Protein AF-A0A1Q8CK93-F1 (afdb_monomer)

Mean predicted aligned error: 9.12 Å

Structure (mmCIF, N/CA/C/O backbone):
data_AF-A0A1Q8CK93-F1
#
_entry.id   AF-A0A1Q8CK93-F1
#
loop_
_atom_site.group_PDB
_atom_site.id
_atom_site.type_symbol
_atom_site.label_atom_id
_atom_site.label_alt_id
_atom_site.label_comp_id
_atom_site.label_asym_id
_atom_site.label_entity_id
_atom_site.label_seq_id
_atom_site.pdbx_PDB_ins_code
_atom_site.Cartn_x
_atom_site.Cartn_y
_atom_site.Cartn_z
_atom_site.occupancy
_atom_site.B_iso_or_equiv
_atom_site.auth_seq_id
_atom_site.auth_comp_id
_atom_site.auth_asym_id
_atom_site.auth_atom_id
_atom_site.pdbx_PDB_model_num
ATOM 1 N N . MET A 1 1 ? -50.625 -83.733 26.899 1.00 45.22 1 MET A N 1
ATOM 2 C CA . MET A 1 1 ? -49.290 -83.109 26.780 1.00 45.22 1 MET A CA 1
ATOM 3 C C . MET A 1 1 ? -49.434 -81.944 25.824 1.00 45.22 1 MET A C 1
ATOM 5 O O . MET A 1 1 ? -49.637 -82.173 24.642 1.00 45.22 1 MET A O 1
ATOM 9 N N . THR A 1 2 ? -49.443 -80.722 26.348 1.00 49.00 2 THR A N 1
ATOM 10 C CA . THR A 1 2 ? -49.713 -79.503 25.576 1.00 49.00 2 THR A CA 1
ATOM 11 C C . THR A 1 2 ? -48.449 -78.654 25.620 1.00 49.00 2 THR A C 1
ATOM 13 O O . THR A 1 2 ? -48.016 -78.276 26.705 1.00 49.00 2 THR A O 1
ATOM 16 N N . ALA A 1 3 ? -47.820 -78.432 24.466 1.00 44.19 3 ALA A N 1
ATOM 17 C CA . ALA A 1 3 ? -46.599 -77.644 24.341 1.00 44.19 3 ALA A CA 1
ATOM 18 C C . ALA A 1 3 ? -46.956 -76.173 24.079 1.00 44.19 3 ALA A C 1
ATOM 20 O O . ALA A 1 3 ? -47.646 -75.869 23.107 1.00 44.19 3 ALA A O 1
ATOM 21 N N . LEU A 1 4 ? -46.502 -75.273 24.955 1.00 53.00 4 LEU A N 1
ATOM 22 C CA . LEU A 1 4 ? -46.574 -73.824 24.758 1.00 53.00 4 LEU A CA 1
ATOM 23 C C . LEU A 1 4 ? -45.358 -73.367 23.939 1.00 53.00 4 LEU A C 1
ATOM 25 O O . LEU A 1 4 ? -44.219 -73.574 24.353 1.00 53.00 4 LEU A O 1
ATOM 29 N N . VAL A 1 5 ? -45.609 -72.726 22.799 1.00 59.44 5 VAL A N 1
ATOM 30 C CA . VAL A 1 5 ? -44.603 -72.016 21.997 1.00 59.44 5 VAL A CA 1
ATOM 31 C C . VAL A 1 5 ? -44.621 -70.547 22.418 1.00 59.44 5 VAL A C 1
ATOM 33 O O . VAL A 1 5 ? -45.657 -69.892 22.334 1.00 59.44 5 VAL A O 1
ATOM 36 N N . VAL A 1 6 ? -43.483 -70.034 22.888 1.00 57.53 6 VAL A N 1
ATOM 37 C CA . VAL A 1 6 ? -43.289 -68.621 23.246 1.00 57.53 6 VAL A CA 1
ATOM 38 C C . VAL A 1 6 ? -42.557 -67.930 22.093 1.00 57.53 6 VAL A C 1
ATOM 40 O O . VAL A 1 6 ? -41.394 -68.228 21.829 1.00 57.53 6 VAL A O 1
ATOM 43 N N . CYS A 1 7 ? -43.231 -67.011 21.398 1.00 50.12 7 CYS A N 1
ATOM 44 C CA . CYS A 1 7 ? -42.611 -66.103 20.432 1.00 50.12 7 CYS A CA 1
ATOM 45 C C . CYS A 1 7 ? -42.003 -64.903 21.173 1.00 50.12 7 CYS A C 1
ATOM 47 O O . CYS A 1 7 ? -42.731 -64.073 21.711 1.00 50.12 7 CYS A O 1
ATOM 49 N N . GLY A 1 8 ? -40.672 -64.804 21.191 1.00 48.88 8 GLY A N 1
ATOM 50 C CA . GLY A 1 8 ? -39.961 -63.599 21.621 1.00 48.88 8 GLY A CA 1
ATOM 51 C C . GLY A 1 8 ? -39.877 -62.591 20.475 1.00 48.88 8 GLY A C 1
ATOM 52 O O . GLY A 1 8 ? -39.317 -62.902 19.427 1.00 48.88 8 GLY A O 1
ATOM 53 N N . ALA A 1 9 ? -40.435 -61.396 20.665 1.00 53.47 9 ALA A N 1
ATOM 54 C CA . ALA A 1 9 ? -40.278 -60.273 19.747 1.00 53.47 9 ALA A CA 1
ATOM 55 C C . ALA A 1 9 ? -39.077 -59.420 20.183 1.00 53.47 9 ALA A C 1
ATOM 57 O O . ALA A 1 9 ? -39.078 -58.835 21.266 1.00 53.47 9 ALA A O 1
ATOM 58 N N . SER A 1 10 ? -38.047 -59.360 19.343 1.00 54.78 10 SER A N 1
ATOM 59 C CA . SER A 1 10 ? -36.859 -58.529 19.546 1.00 54.78 10 SER A CA 1
ATOM 60 C C . SER A 1 10 ? -37.160 -57.090 19.119 1.00 54.78 10 SER A C 1
ATOM 62 O O . SER A 1 10 ? -37.360 -56.825 17.935 1.00 54.78 10 SER A O 1
ATOM 64 N N . ALA A 1 11 ? -37.186 -56.147 20.062 1.00 52.97 11 ALA A N 1
ATOM 65 C CA . ALA A 1 11 ? -37.270 -54.720 19.758 1.00 52.97 11 ALA A CA 1
ATOM 66 C C . ALA A 1 11 ? -35.890 -54.207 19.305 1.00 52.97 11 ALA A C 1
ATOM 68 O O . ALA A 1 11 ? -34.962 -54.099 20.106 1.00 52.97 11 ALA A O 1
ATOM 69 N N . GLY A 1 12 ? -35.745 -53.918 18.011 1.00 46.59 12 GLY A N 1
ATOM 70 C CA . GLY A 1 12 ? -34.561 -53.259 17.461 1.00 46.59 12 GLY A CA 1
ATOM 71 C C . GLY A 1 12 ? -34.576 -51.767 17.786 1.00 46.59 12 GLY A C 1
ATOM 72 O O . GLY A 1 12 ? -35.452 -51.038 17.326 1.00 46.59 12 GLY A O 1
ATOM 73 N N . VAL A 1 13 ? -33.608 -51.306 18.576 1.00 60.62 13 VAL A N 1
ATOM 74 C CA . VAL A 1 13 ? -33.373 -49.880 18.830 1.00 60.62 13 VAL A CA 1
ATOM 75 C C . VAL A 1 13 ? -32.715 -49.279 17.585 1.00 60.62 13 VAL A C 1
ATOM 77 O O . VAL A 1 13 ? -31.560 -49.579 17.290 1.00 60.62 13 VAL A O 1
ATOM 80 N N . MET A 1 14 ? -33.441 -48.445 16.835 1.00 50.62 14 MET A N 1
ATOM 81 C CA . MET A 1 14 ? -32.847 -47.632 15.770 1.00 50.62 14 MET A CA 1
ATOM 82 C C . MET A 1 14 ? -32.111 -46.444 16.397 1.00 50.62 14 MET A C 1
ATOM 84 O O . MET A 1 14 ? -32.731 -45.532 16.940 1.00 50.62 14 MET A O 1
ATOM 88 N N . LEU A 1 15 ? -30.782 -46.454 16.316 1.00 49.66 15 LEU A N 1
ATOM 89 C CA . LEU A 1 15 ? -29.950 -45.294 16.620 1.00 49.66 15 LEU A CA 1
ATOM 90 C C . LEU A 1 15 ? -30.010 -44.331 15.428 1.00 49.66 15 LEU A C 1
ATOM 92 O O . LEU A 1 15 ? -29.449 -44.606 14.370 1.00 49.66 15 LEU A O 1
ATOM 96 N N . VAL A 1 16 ? -30.702 -43.203 15.592 1.00 56.16 16 VAL A N 1
ATOM 97 C CA . VAL A 1 16 ? -30.653 -42.091 14.636 1.00 56.16 16 VAL A CA 1
ATOM 98 C C . VAL A 1 16 ? -29.346 -41.341 14.880 1.00 56.16 16 VAL A C 1
ATOM 100 O O . VAL A 1 16 ? -29.207 -40.629 15.874 1.00 56.16 16 VAL A O 1
ATOM 103 N N . ALA A 1 17 ? -28.363 -41.530 14.001 1.00 56.97 17 ALA A N 1
ATOM 104 C CA . ALA A 1 17 ? -27.144 -40.732 14.010 1.00 56.97 17 ALA A CA 1
ATOM 105 C C . ALA A 1 17 ? -27.491 -39.299 13.579 1.00 56.97 17 ALA A C 1
ATOM 107 O O . ALA A 1 17 ? -27.878 -39.064 12.434 1.00 56.97 17 ALA A O 1
ATOM 108 N N . ALA A 1 18 ? -27.383 -38.344 14.503 1.00 60.59 18 ALA A N 1
ATOM 109 C CA . ALA A 1 18 ? -27.468 -36.930 14.172 1.00 60.59 18 ALA A CA 1
ATOM 110 C C . ALA A 1 18 ? -26.295 -36.570 13.249 1.00 60.59 18 ALA A C 1
ATOM 112 O O . ALA A 1 18 ? -25.135 -36.797 13.596 1.00 60.59 18 ALA A O 1
ATOM 113 N N . ALA A 1 19 ? -26.598 -36.032 12.067 1.00 58.66 19 ALA A N 1
ATOM 114 C CA . ALA A 1 19 ? -25.585 -35.480 11.182 1.00 58.66 19 ALA A CA 1
ATOM 115 C C . ALA A 1 19 ? -24.875 -34.330 11.907 1.00 58.66 19 ALA A C 1
ATOM 117 O O . ALA A 1 19 ? -25.526 -33.403 12.394 1.00 58.66 19 ALA A O 1
ATOM 118 N N . ALA A 1 20 ? -23.546 -34.405 12.002 1.00 58.25 20 ALA A N 1
ATOM 119 C CA . ALA A 1 20 ? -22.746 -33.297 12.499 1.00 58.25 20 ALA A CA 1
ATOM 120 C C . ALA A 1 20 ? -23.018 -32.060 11.622 1.00 58.25 20 ALA A C 1
ATOM 122 O O . ALA A 1 20 ? -23.089 -32.205 10.396 1.00 58.25 20 ALA A O 1
ATOM 123 N N . PRO A 1 21 ? -23.189 -30.859 12.207 1.00 52.09 21 PRO A N 1
ATOM 124 C CA . PRO A 1 21 ? -23.298 -29.650 11.409 1.00 52.09 21 PRO A CA 1
ATOM 125 C C . PRO A 1 21 ? -22.044 -29.553 10.544 1.00 52.09 21 PRO A C 1
ATOM 127 O O . PRO A 1 21 ? -20.930 -29.729 11.040 1.00 52.09 21 PRO A O 1
ATOM 130 N N . ALA A 1 22 ? -22.232 -29.318 9.245 1.00 53.31 22 ALA A N 1
ATOM 131 C CA . ALA A 1 22 ? -21.134 -28.992 8.355 1.00 53.31 22 ALA A CA 1
ATOM 132 C C . ALA A 1 22 ? -20.417 -27.783 8.962 1.00 53.31 22 ALA A C 1
ATOM 134 O O . ALA A 1 22 ? -20.990 -26.695 9.042 1.00 53.31 22 ALA A O 1
ATOM 135 N N . GLY A 1 23 ? -19.206 -28.005 9.475 1.00 40.38 23 GLY A N 1
ATOM 136 C CA . GLY A 1 23 ? -18.347 -26.938 9.954 1.00 40.38 23 GLY A CA 1
ATOM 137 C C . GLY A 1 23 ? -18.044 -26.044 8.768 1.00 40.38 23 GLY A C 1
ATOM 138 O O . GLY A 1 23 ? -17.209 -26.391 7.939 1.00 40.38 23 GLY A O 1
ATOM 139 N N . GLY A 1 24 ? -18.778 -24.938 8.645 1.00 44.28 24 GLY A N 1
ATOM 140 C CA . GLY A 1 24 ? -18.392 -23.874 7.737 1.00 44.28 24 GLY A CA 1
ATOM 141 C C . GLY A 1 24 ? -16.993 -23.437 8.137 1.00 44.28 24 GLY A C 1
ATOM 142 O O . GLY A 1 24 ? -16.751 -23.176 9.318 1.00 44.28 24 GLY A O 1
ATOM 143 N N . GLU A 1 25 ? -16.069 -23.411 7.178 1.00 52.06 25 GLU A N 1
ATOM 144 C CA . GLU A 1 25 ? -14.774 -22.780 7.399 1.00 52.06 25 GLU A CA 1
ATOM 145 C C . GLU A 1 25 ? -15.021 -21.380 7.979 1.00 52.06 25 GLU A C 1
ATOM 147 O O . GLU A 1 25 ? -15.947 -20.696 7.520 1.00 52.06 25 GLU A O 1
ATOM 152 N N . PRO A 1 26 ? -14.259 -20.951 9.003 1.00 52.69 26 PRO A N 1
ATOM 153 C CA . PRO A 1 26 ? -14.377 -19.599 9.514 1.00 52.69 26 PRO A CA 1
ATOM 154 C C . PRO A 1 26 ? -14.154 -18.652 8.339 1.00 52.69 26 PRO A C 1
ATOM 156 O O . PRO A 1 26 ? -13.046 -18.553 7.811 1.00 52.69 26 PRO A O 1
ATOM 159 N N . ARG A 1 27 ? -15.219 -17.991 7.878 1.00 56.53 27 ARG A N 1
ATOM 160 C CA . ARG A 1 27 ? -15.073 -16.940 6.880 1.00 56.53 27 ARG A CA 1
ATOM 161 C C . ARG A 1 27 ? -14.205 -15.867 7.518 1.00 56.53 27 ARG A C 1
ATOM 163 O O . ARG A 1 27 ? -14.562 -15.382 8.589 1.00 56.53 27 ARG A O 1
ATOM 170 N N . ALA A 1 28 ? -13.082 -15.532 6.881 1.00 58.62 28 ALA A N 1
ATOM 171 C CA . ALA A 1 28 ? -12.288 -14.371 7.254 1.00 58.62 28 ALA A CA 1
ATOM 172 C C . ALA A 1 28 ? -13.233 -13.176 7.447 1.00 58.62 28 ALA A C 1
ATOM 174 O O . ALA A 1 28 ? -13.960 -12.775 6.536 1.00 58.62 28 ALA A O 1
ATOM 175 N N . THR A 1 29 ? -13.270 -12.717 8.687 1.00 78.50 29 THR A N 1
ATOM 176 C CA . THR A 1 29 ? -14.212 -11.757 9.252 1.00 78.50 29 THR A CA 1
ATOM 177 C C . THR A 1 29 ? -13.966 -10.361 8.685 1.00 78.50 29 THR A C 1
ATOM 179 O O . THR A 1 29 ? -14.855 -9.751 8.085 1.00 78.50 29 THR A O 1
ATOM 182 N N . ALA A 1 30 ? -12.700 -9.952 8.743 1.00 88.38 30 ALA A N 1
ATOM 183 C CA . ALA A 1 30 ? -12.131 -8.806 8.060 1.00 88.38 30 ALA A CA 1
ATOM 184 C C . ALA A 1 30 ? -10.978 -9.253 7.152 1.00 88.38 30 ALA A C 1
ATOM 186 O O . ALA A 1 30 ? -10.207 -10.152 7.506 1.00 88.38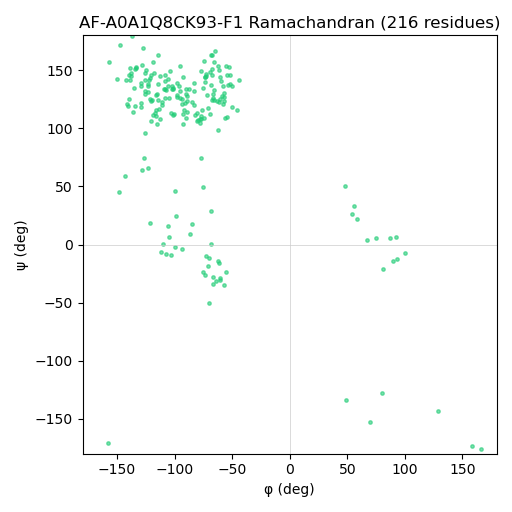 30 ALA A O 1
ATOM 187 N N . ALA A 1 31 ? -10.850 -8.621 5.986 1.00 90.50 31 ALA A N 1
ATOM 188 C CA . ALA A 1 31 ? -9.781 -8.914 5.039 1.00 90.50 31 ALA A CA 1
ATOM 189 C C . ALA A 1 31 ? -9.259 -7.648 4.358 1.00 90.50 31 ALA A C 1
ATOM 191 O O . ALA A 1 31 ? -10.030 -6.760 3.984 1.00 90.50 31 ALA A O 1
ATOM 192 N N . LEU A 1 32 ? -7.944 -7.602 4.159 1.00 93.88 32 LEU A N 1
ATOM 193 C CA . LEU A 1 32 ? -7.277 -6.593 3.347 1.00 93.88 32 LEU A CA 1
ATOM 194 C C . LEU A 1 32 ? -7.072 -7.147 1.937 1.00 93.88 32 LEU A C 1
ATOM 196 O O . LEU A 1 32 ? -6.502 -8.223 1.755 1.00 93.88 32 LEU A O 1
ATOM 200 N N . GLY A 1 33 ? -7.544 -6.397 0.951 1.00 92.62 33 GLY A N 1
ATOM 201 C CA . GLY A 1 33 ? -7.355 -6.668 -0.462 1.00 92.62 33 GLY A CA 1
ATOM 202 C C . GLY A 1 33 ? -6.283 -5.764 -1.037 1.00 92.62 33 GLY A C 1
ATOM 203 O O . GLY A 1 33 ? -6.311 -4.548 -0.839 1.00 92.62 33 GLY A O 1
ATOM 204 N N . ILE A 1 34 ? -5.380 -6.361 -1.801 1.00 94.38 34 ILE A N 1
ATOM 205 C CA . ILE A 1 34 ? -4.451 -5.657 -2.673 1.00 94.38 34 ILE A CA 1
ATOM 206 C C . ILE A 1 34 ? -4.642 -6.186 -4.086 1.00 94.38 34 ILE A C 1
ATOM 208 O O . ILE A 1 34 ? -4.722 -7.398 -4.298 1.00 94.38 34 ILE A O 1
ATOM 212 N N . ARG A 1 35 ? -4.676 -5.281 -5.056 1.00 94.81 35 ARG A N 1
ATOM 213 C CA . ARG A 1 35 ? -4.552 -5.628 -6.469 1.00 94.81 35 ARG A CA 1
ATOM 214 C C . ARG A 1 35 ? -3.424 -4.806 -7.067 1.00 94.81 35 ARG A C 1
ATOM 216 O O . ARG A 1 35 ? -3.376 -3.595 -6.865 1.00 94.81 35 ARG A O 1
ATOM 223 N N . LEU A 1 36 ? -2.514 -5.481 -7.754 1.00 95.75 36 LEU A N 1
ATOM 224 C CA . LEU A 1 36 ? -1.415 -4.865 -8.482 1.00 95.75 36 LEU A CA 1
ATOM 225 C C . LEU A 1 36 ? -1.542 -5.280 -9.943 1.00 95.75 36 LEU A C 1
ATOM 227 O O . LEU A 1 36 ? -1.624 -6.473 -10.234 1.00 95.75 36 LEU A O 1
ATOM 231 N N . VAL A 1 37 ? -1.584 -4.295 -10.832 1.00 95.44 37 VAL A N 1
ATOM 232 C CA . VAL A 1 37 ? -1.602 -4.516 -12.278 1.00 95.44 37 VAL A CA 1
ATOM 233 C C . VAL A 1 37 ? -0.282 -4.038 -12.854 1.00 95.44 37 VAL A C 1
ATOM 235 O O . VAL A 1 37 ? 0.074 -2.874 -12.684 1.00 95.44 37 VAL A O 1
ATOM 238 N N . ASP A 1 38 ? 0.406 -4.949 -13.527 1.00 93.75 38 ASP A N 1
ATOM 239 C CA . ASP A 1 38 ? 1.475 -4.647 -14.472 1.00 93.75 38 ASP A CA 1
ATOM 240 C C . ASP A 1 38 ? 0.841 -4.261 -15.814 1.00 93.75 38 ASP A C 1
ATOM 242 O O . ASP A 1 38 ? 0.268 -5.126 -16.483 1.00 93.75 38 ASP A O 1
ATOM 246 N N . GLU A 1 39 ? 0.866 -2.972 -16.169 1.00 90.69 39 GLU A N 1
ATOM 247 C CA . GLU A 1 39 ? 0.150 -2.456 -17.347 1.00 90.69 39 GLU A CA 1
ATOM 248 C C . GLU A 1 39 ? 0.627 -3.101 -18.661 1.00 90.69 39 GLU A C 1
ATOM 250 O O . GLU A 1 39 ? -0.192 -3.327 -19.551 1.00 90.69 39 GLU A O 1
ATOM 255 N N . GLU A 1 40 ? 1.903 -3.496 -18.744 1.00 88.81 40 GLU A N 1
ATOM 256 C CA . GLU A 1 40 ? 2.516 -4.095 -19.943 1.00 88.81 40 GLU A CA 1
ATOM 257 C C . GLU A 1 40 ? 2.845 -5.584 -19.786 1.00 88.81 40 GLU A C 1
ATOM 259 O O . GLU A 1 40 ? 3.356 -6.216 -20.713 1.00 88.81 40 GLU A O 1
ATOM 264 N N . VAL A 1 41 ? 2.541 -6.181 -18.627 1.00 88.12 41 VAL A N 1
ATOM 265 C CA . VAL A 1 41 ? 2.788 -7.612 -18.360 1.00 88.12 41 VAL A CA 1
ATOM 266 C C . VAL A 1 41 ? 4.274 -7.972 -18.575 1.00 88.12 41 VAL A C 1
ATOM 268 O O . VAL A 1 41 ? 4.621 -9.071 -19.016 1.00 88.12 41 VAL A O 1
ATOM 271 N N . ASN A 1 42 ? 5.175 -7.031 -18.288 1.00 86.06 42 ASN A N 1
ATOM 272 C CA . ASN A 1 42 ? 6.606 -7.120 -18.594 1.00 86.06 42 ASN A CA 1
ATOM 273 C C . ASN A 1 42 ? 7.463 -7.536 -17.377 1.00 86.06 42 ASN A C 1
ATOM 275 O O . ASN A 1 42 ? 8.678 -7.719 -17.492 1.00 86.06 42 ASN A O 1
ATOM 279 N N . GLY A 1 43 ? 6.828 -7.716 -16.217 1.00 87.12 43 GLY A N 1
ATOM 280 C CA . GLY A 1 43 ? 7.444 -8.125 -14.963 1.00 87.12 43 GLY A CA 1
ATOM 281 C C . GLY A 1 43 ? 7.888 -6.979 -14.058 1.00 87.12 43 GLY A C 1
ATOM 282 O O . GLY A 1 43 ? 8.506 -7.280 -13.040 1.00 87.12 43 GLY A O 1
ATOM 283 N N . GLN A 1 44 ? 7.580 -5.718 -14.376 1.00 88.50 44 GLN A N 1
ATOM 284 C CA . GLN A 1 44 ? 7.953 -4.570 -13.538 1.00 88.50 44 GLN A CA 1
ATOM 285 C C . GLN A 1 44 ? 7.106 -4.465 -12.260 1.00 88.50 44 GLN A C 1
ATOM 287 O O . GLN A 1 44 ? 7.564 -3.955 -11.241 1.00 88.50 44 GLN A O 1
ATOM 292 N N . CYS A 1 45 ? 5.880 -4.997 -12.281 1.00 92.62 45 CYS A N 1
ATOM 293 C CA . CYS A 1 45 ? 4.990 -5.047 -11.122 1.00 92.62 45 CYS A CA 1
ATOM 294 C C . CYS A 1 45 ? 4.691 -6.510 -10.790 1.00 92.62 45 CYS A C 1
ATOM 296 O O . CYS A 1 45 ? 4.021 -7.211 -11.551 1.00 92.62 45 CYS A O 1
ATOM 298 N N . ARG A 1 46 ? 5.189 -7.004 -9.654 1.00 93.44 46 ARG A N 1
ATOM 299 C CA . ARG A 1 46 ? 5.105 -8.432 -9.296 1.00 93.44 46 ARG A CA 1
ATOM 300 C C . ARG A 1 46 ? 4.445 -8.632 -7.944 1.00 93.44 46 ARG A C 1
ATOM 302 O O . ARG A 1 46 ? 4.569 -7.800 -7.052 1.00 93.44 46 ARG A O 1
ATOM 309 N N . VAL A 1 47 ? 3.769 -9.767 -7.772 1.00 94.06 47 VAL A N 1
ATOM 310 C CA . VAL A 1 47 ? 3.137 -10.159 -6.502 1.00 94.06 47 VAL A CA 1
ATOM 311 C C . VAL A 1 47 ? 3.630 -11.545 -6.093 1.00 94.06 47 VAL A C 1
ATOM 313 O O . VAL A 1 47 ? 3.107 -12.570 -6.538 1.00 94.06 47 VAL A O 1
ATOM 316 N N . GLY A 1 48 ? 4.646 -11.587 -5.230 1.00 90.31 48 GLY A N 1
ATOM 317 C CA . GLY A 1 48 ? 5.404 -12.801 -4.920 1.00 90.31 48 GLY A CA 1
ATOM 318 C C . GLY A 1 48 ? 5.835 -13.527 -6.199 1.00 90.31 48 GLY A C 1
ATOM 319 O O . GLY A 1 48 ? 6.261 -12.897 -7.159 1.00 90.31 48 GLY A O 1
ATOM 320 N N . ASP A 1 49 ? 5.633 -14.844 -6.235 1.00 88.81 49 ASP A N 1
ATOM 321 C CA . ASP A 1 49 ? 5.942 -15.682 -7.406 1.00 88.81 49 ASP A CA 1
ATOM 322 C C . ASP A 1 49 ? 4.818 -15.736 -8.466 1.00 88.81 49 ASP A C 1
ATOM 324 O O . ASP A 1 49 ? 4.745 -16.684 -9.249 1.00 88.81 49 ASP A O 1
ATOM 328 N N . ALA A 1 50 ? 3.863 -14.796 -8.456 1.00 90.31 50 ALA A N 1
ATOM 329 C CA . ALA A 1 50 ? 2.828 -14.751 -9.492 1.00 90.31 50 ALA A CA 1
ATOM 330 C C . ALA A 1 50 ? 3.420 -14.374 -10.860 1.00 90.31 50 ALA A C 1
ATOM 332 O O . ALA A 1 50 ? 4.398 -13.631 -10.943 1.00 90.31 50 ALA A O 1
ATOM 333 N N . ALA A 1 51 ? 2.789 -14.854 -11.934 1.00 89.69 51 ALA A N 1
ATOM 334 C CA . ALA A 1 51 ? 3.082 -14.358 -13.274 1.00 89.69 51 ALA A CA 1
ATOM 335 C C . ALA A 1 51 ? 2.753 -12.850 -13.375 1.00 89.69 51 ALA A C 1
ATOM 337 O O . ALA A 1 51 ? 1.834 -12.401 -12.680 1.00 89.69 51 ALA A O 1
ATOM 338 N N . PRO A 1 52 ? 3.460 -12.085 -14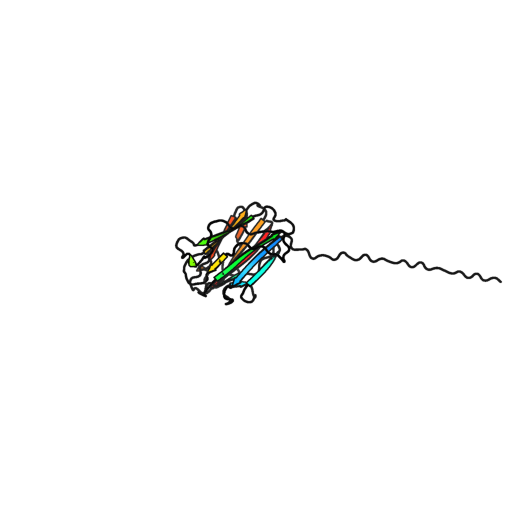.230 1.00 89.44 52 PRO A N 1
ATOM 339 C CA . PRO A 1 52 ? 3.126 -10.687 -14.498 1.00 89.44 52 PRO A CA 1
ATOM 340 C C . PRO A 1 52 ? 1.677 -10.515 -14.973 1.00 89.44 52 PRO A C 1
ATOM 342 O O . PRO A 1 52 ? 1.099 -11.429 -15.570 1.00 89.44 52 PRO A O 1
ATOM 345 N N . GLY A 1 53 ? 1.103 -9.336 -14.731 1.00 91.69 53 GLY A N 1
ATOM 346 C CA . GLY A 1 53 ? -0.250 -8.969 -15.155 1.00 91.69 53 GLY A CA 1
ATOM 347 C C . GLY A 1 53 ? -1.102 -8.425 -14.011 1.00 91.69 53 GLY A C 1
ATOM 348 O O . GLY A 1 53 ? -0.611 -7.706 -13.146 1.00 91.69 53 GLY A O 1
ATOM 349 N N . ASP A 1 54 ? -2.394 -8.757 -14.016 1.00 94.69 54 ASP A N 1
ATOM 350 C CA . ASP A 1 54 ? -3.364 -8.326 -13.005 1.00 94.69 54 ASP A CA 1
ATOM 351 C C . ASP A 1 54 ? -3.485 -9.363 -11.886 1.00 94.69 54 ASP A C 1
ATOM 353 O O . ASP A 1 54 ? -4.110 -10.417 -12.049 1.00 94.69 54 ASP A O 1
ATOM 357 N N . VAL A 1 55 ? -2.876 -9.065 -10.739 1.00 94.75 55 VAL A N 1
ATOM 358 C CA . VAL A 1 55 ? -2.874 -9.966 -9.590 1.00 94.75 55 VAL A CA 1
ATOM 359 C C . VAL A 1 55 ? -3.657 -9.350 -8.443 1.00 94.75 55 VAL A C 1
ATOM 361 O O . VAL A 1 55 ? -3.270 -8.342 -7.857 1.00 94.75 55 VAL A O 1
ATOM 364 N N . THR A 1 56 ? -4.744 -10.023 -8.076 1.00 93.19 56 THR A N 1
ATOM 365 C CA . THR A 1 56 ? -5.543 -9.721 -6.887 1.00 93.19 56 THR A CA 1
ATOM 366 C C . THR A 1 56 ? -5.204 -10.693 -5.762 1.00 93.19 56 THR A C 1
ATOM 368 O O . THR A 1 56 ? -5.148 -11.907 -5.963 1.00 93.19 56 THR A O 1
ATOM 371 N N . HIS A 1 57 ? -5.028 -10.169 -4.554 1.00 91.69 57 HIS A N 1
ATOM 372 C CA . HIS A 1 57 ? -4.778 -10.953 -3.357 1.00 91.69 57 HIS A CA 1
ATOM 373 C C . HIS A 1 57 ? -5.556 -10.389 -2.167 1.00 91.69 57 HIS A C 1
ATOM 375 O O . HIS A 1 57 ? -5.425 -9.218 -1.818 1.00 91.69 57 HIS A O 1
ATOM 381 N N . TRP A 1 58 ? -6.344 -11.252 -1.531 1.00 91.38 58 TRP A N 1
ATOM 382 C CA . TRP A 1 58 ? -7.036 -10.965 -0.281 1.00 91.38 58 TRP A CA 1
ATOM 383 C C . TRP A 1 58 ? -6.389 -11.766 0.838 1.00 91.38 58 TRP A C 1
ATOM 385 O O . TRP A 1 58 ? -6.134 -12.960 0.678 1.00 91.38 58 TRP A O 1
ATOM 395 N N . THR A 1 59 ? -6.136 -11.106 1.961 1.00 92.25 59 THR A N 1
ATOM 396 C CA . THR A 1 59 ? -5.561 -11.724 3.154 1.00 92.25 59 THR A CA 1
ATOM 397 C C . THR A 1 59 ? -6.454 -11.440 4.351 1.00 92.25 59 THR A C 1
ATOM 399 O O . THR A 1 59 ? -7.036 -10.355 4.453 1.00 92.25 59 THR A O 1
ATOM 402 N N . ALA A 1 60 ? -6.609 -12.422 5.235 1.00 92.06 60 ALA A N 1
ATOM 403 C CA . ALA A 1 60 ? -7.386 -12.233 6.451 1.00 92.06 60 ALA A CA 1
ATOM 404 C C . ALA A 1 60 ? -6.668 -11.266 7.403 1.00 92.06 60 ALA A C 1
ATOM 406 O O . ALA A 1 60 ? -5.463 -11.026 7.302 1.00 92.06 60 ALA A O 1
ATOM 407 N N . GLU A 1 61 ? -7.401 -10.730 8.372 1.00 92.56 61 GLU A N 1
ATOM 408 C CA . GLU A 1 61 ? -6.787 -10.001 9.474 1.00 92.56 61 GLU A CA 1
ATOM 409 C C . GLU A 1 61 ? -5.665 -10.821 10.153 1.00 92.56 61 GLU A C 1
ATOM 411 O O . GLU A 1 61 ? -5.732 -12.046 10.261 1.00 92.56 61 GLU A O 1
ATOM 416 N N . ASN A 1 62 ? -4.622 -10.133 10.624 1.00 94.88 62 ASN A N 1
ATOM 417 C CA . ASN A 1 62 ? -3.394 -10.677 11.208 1.00 94.88 62 ASN A CA 1
ATOM 418 C C . ASN A 1 62 ? -2.495 -11.455 10.237 1.00 94.88 62 ASN A C 1
ATOM 420 O O . ASN A 1 62 ? -1.444 -11.953 10.650 1.00 94.88 62 ASN A O 1
ATOM 424 N N . GLN A 1 63 ? -2.840 -11.509 8.952 1.00 96.44 63 GLN A N 1
ATOM 425 C CA . GLN A 1 63 ? -2.001 -12.090 7.913 1.00 96.44 63 GLN A CA 1
ATOM 426 C C . GLN A 1 63 ? -1.365 -10.994 7.057 1.00 96.44 63 GLN A C 1
ATOM 428 O O . GLN A 1 63 ? -1.963 -9.955 6.782 1.00 96.44 63 GLN A O 1
ATOM 433 N N . TRP A 1 64 ? -0.117 -11.226 6.656 1.00 97.38 64 TRP A N 1
ATOM 434 C CA . TRP A 1 64 ? 0.545 -10.370 5.682 1.00 97.38 64 TRP A CA 1
ATOM 435 C C . TRP A 1 64 ? -0.034 -10.625 4.293 1.00 97.38 64 TRP A C 1
ATOM 437 O O . TRP A 1 64 ? -0.369 -11.759 3.941 1.00 97.38 64 TRP A O 1
ATOM 447 N N . THR A 1 65 ? -0.134 -9.574 3.488 1.00 96.75 65 THR A N 1
ATOM 448 C CA . THR A 1 65 ? -0.317 -9.715 2.047 1.00 96.75 65 THR A CA 1
ATOM 449 C C . THR A 1 65 ? 0.930 -10.355 1.447 1.00 96.75 65 THR A C 1
ATOM 451 O O . THR A 1 65 ? 2.032 -10.239 1.989 1.00 96.75 65 THR A O 1
ATOM 454 N N . ARG A 1 66 ? 0.786 -10.979 0.277 1.00 96.38 66 ARG A N 1
ATOM 455 C CA . ARG A 1 66 ? 1.947 -11.278 -0.570 1.00 96.38 66 ARG A CA 1
ATOM 456 C C . ARG A 1 66 ? 2.745 -9.998 -0.835 1.00 96.38 66 ARG A C 1
ATOM 458 O O . ARG A 1 66 ? 2.163 -8.918 -0.956 1.00 96.38 66 ARG A O 1
ATOM 465 N N . THR A 1 67 ? 4.062 -10.145 -0.936 1.00 96.81 67 THR A N 1
ATOM 466 C CA . THR A 1 67 ? 4.962 -9.035 -1.243 1.00 96.81 67 THR A CA 1
ATOM 467 C C . THR A 1 67 ? 4.711 -8.531 -2.653 1.00 96.81 67 THR A C 1
ATOM 469 O O . THR A 1 67 ? 4.751 -9.304 -3.610 1.00 96.81 67 THR A O 1
ATOM 472 N N . LEU A 1 68 ? 4.460 -7.237 -2.766 1.00 96.50 68 LEU A N 1
ATOM 473 C CA . LEU A 1 68 ? 4.426 -6.505 -4.019 1.00 96.50 68 LEU A CA 1
ATOM 474 C C . LEU A 1 68 ? 5.849 -6.043 -4.313 1.00 96.50 68 LEU A C 1
ATOM 476 O O . LEU A 1 68 ? 6.495 -5.515 -3.412 1.00 96.50 68 LEU A O 1
ATOM 480 N N . ALA A 1 69 ? 6.324 -6.223 -5.536 1.00 94.94 69 ALA A N 1
ATOM 481 C CA . ALA A 1 69 ? 7.560 -5.625 -6.012 1.00 94.94 69 ALA A CA 1
ATOM 482 C C . ALA A 1 69 ? 7.226 -4.641 -7.130 1.00 94.94 69 ALA A C 1
ATOM 484 O O . ALA A 1 69 ? 6.482 -4.987 -8.050 1.00 94.94 69 ALA A O 1
ATOM 485 N N . ILE A 1 70 ? 7.753 -3.430 -7.006 1.00 92.81 70 ILE A N 1
ATOM 486 C CA . ILE A 1 70 ? 7.701 -2.383 -8.022 1.00 92.81 70 ILE A CA 1
ATOM 487 C C . ILE A 1 70 ? 9.146 -2.162 -8.444 1.00 92.81 70 ILE A C 1
ATOM 489 O O . ILE A 1 70 ? 9.932 -1.610 -7.670 1.00 92.81 70 ILE A O 1
ATOM 493 N N . ASP A 1 71 ? 9.490 -2.679 -9.616 1.00 88.50 71 ASP A N 1
ATOM 494 C CA . ASP A 1 71 ? 10.802 -2.492 -10.218 1.00 88.50 71 ASP A CA 1
ATOM 495 C C . ASP A 1 71 ? 10.953 -1.028 -10.651 1.00 88.50 71 ASP A C 1
ATOM 497 O O . ASP A 1 71 ? 9.985 -0.339 -10.984 1.00 88.50 71 ASP A O 1
ATOM 501 N N . THR A 1 72 ? 12.183 -0.542 -10.597 1.00 79.81 72 THR A N 1
ATOM 502 C CA . THR A 1 72 ? 12.519 0.879 -10.751 1.00 79.81 72 THR A CA 1
ATOM 503 C C . THR A 1 72 ? 13.491 1.131 -11.914 1.00 79.81 72 THR A C 1
ATOM 505 O O . THR A 1 72 ? 14.128 2.184 -11.979 1.00 79.81 72 THR A O 1
ATOM 508 N N . ASP A 1 73 ? 13.590 0.167 -12.838 1.00 72.00 73 ASP A N 1
ATOM 509 C CA . ASP A 1 73 ? 14.622 0.034 -13.875 1.00 72.00 73 ASP A CA 1
ATOM 510 C C . ASP A 1 73 ? 14.198 0.522 -15.285 1.00 72.00 73 ASP A C 1
ATOM 512 O O . ASP A 1 73 ? 14.431 -0.170 -16.275 1.00 72.00 73 ASP A O 1
ATOM 516 N N . ASP A 1 74 ? 13.574 1.708 -15.358 1.00 73.44 74 ASP A N 1
ATOM 517 C CA . ASP A 1 74 ? 13.205 2.458 -16.586 1.00 73.44 74 ASP A CA 1
ATOM 518 C C . ASP A 1 74 ? 12.488 1.645 -17.672 1.00 73.44 74 ASP A C 1
ATOM 520 O O . ASP A 1 74 ? 12.828 1.641 -18.861 1.00 73.44 74 ASP A O 1
ATOM 524 N N . ARG A 1 75 ? 11.441 0.933 -17.265 1.00 76.50 75 ARG A N 1
ATOM 525 C CA . ARG A 1 75 ? 10.559 0.253 -18.214 1.00 76.50 75 ARG A CA 1
ATOM 526 C C . ARG A 1 75 ? 9.312 1.093 -18.475 1.00 76.50 75 ARG A C 1
ATOM 528 O O . ARG A 1 75 ? 8.776 1.686 -17.533 1.00 76.50 75 ARG A O 1
ATOM 535 N N . PRO A 1 76 ? 8.861 1.165 -19.744 1.00 71.50 76 PRO A N 1
ATOM 536 C CA . PRO A 1 76 ? 7.703 1.964 -20.113 1.00 71.50 76 PRO A CA 1
ATOM 537 C C . PRO A 1 76 ? 6.430 1.480 -19.409 1.00 71.50 76 PRO A C 1
ATOM 539 O O . PRO A 1 76 ? 6.284 0.302 -19.088 1.00 71.50 76 PRO A O 1
ATOM 542 N N . GLU A 1 77 ? 5.500 2.421 -19.237 1.00 80.50 77 GLU A N 1
ATOM 543 C CA . GLU A 1 77 ? 4.261 2.303 -18.458 1.00 80.50 77 GLU A CA 1
ATOM 544 C C . GLU A 1 77 ? 4.487 2.221 -16.942 1.00 80.50 77 GLU A C 1
ATOM 546 O O . GLU A 1 77 ? 5.407 2.849 -16.414 1.00 80.50 77 GLU A O 1
ATOM 551 N N . GLY A 1 78 ? 3.573 1.586 -16.210 1.00 87.12 78 GLY A N 1
ATOM 552 C CA . GLY A 1 78 ? 3.589 1.638 -14.762 1.00 87.12 78 GLY A CA 1
ATOM 553 C C . GLY A 1 78 ? 2.864 0.499 -14.067 1.00 87.12 78 GLY A C 1
ATOM 554 O O . GLY A 1 78 ? 2.456 -0.504 -14.659 1.00 87.12 78 GLY A O 1
ATOM 555 N N . CYS A 1 79 ? 2.728 0.680 -12.761 1.00 91.56 79 CYS A N 1
ATOM 556 C CA . CYS A 1 79 ? 1.955 -0.177 -11.886 1.00 91.56 79 CYS A CA 1
ATOM 557 C C . CYS A 1 79 ? 0.657 0.520 -11.498 1.00 91.56 79 CYS A C 1
ATOM 559 O O . CYS A 1 79 ? 0.671 1.684 -11.089 1.00 91.56 79 CYS A O 1
ATOM 561 N N . LEU A 1 80 ? -0.457 -0.212 -11.529 1.00 94.75 80 LEU A N 1
ATOM 562 C CA . LEU A 1 80 ? -1.695 0.221 -10.880 1.00 94.75 80 LEU A CA 1
ATOM 563 C C . LEU A 1 80 ? -1.854 -0.524 -9.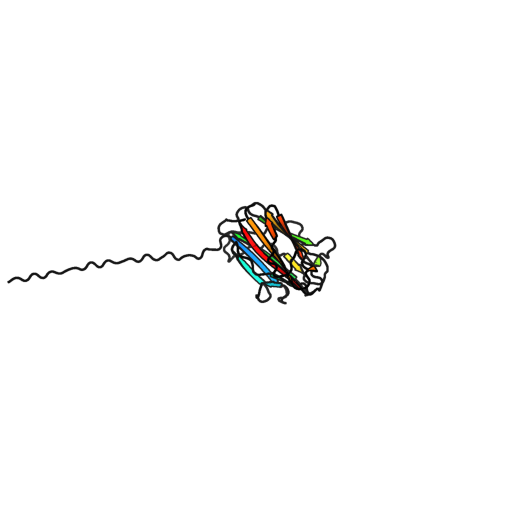558 1.00 94.75 80 LEU A C 1
ATOM 565 O O . LEU A 1 80 ? -2.099 -1.732 -9.542 1.00 94.75 80 LEU A O 1
ATOM 569 N N . LEU A 1 81 ? -1.740 0.205 -8.452 1.00 95.44 81 LEU A N 1
ATOM 570 C CA . LEU A 1 81 ? -1.967 -0.303 -7.104 1.00 95.44 81 LEU A CA 1
ATOM 571 C C . LEU A 1 81 ? -3.380 0.051 -6.635 1.00 95.44 81 LEU A C 1
ATOM 573 O O . LEU A 1 81 ? -3.789 1.212 -6.650 1.00 95.44 81 LEU A O 1
ATOM 577 N N . TYR A 1 82 ? -4.104 -0.953 -6.156 1.00 95.56 82 TYR A N 1
ATOM 578 C CA . TYR A 1 82 ? -5.430 -0.808 -5.575 1.00 95.56 82 TYR A CA 1
ATOM 579 C C . TYR A 1 82 ? -5.446 -1.350 -4.150 1.00 95.56 82 TYR A C 1
ATOM 581 O O . TYR A 1 82 ? -4.904 -2.421 -3.866 1.00 95.56 82 TYR A O 1
ATOM 589 N N . PHE A 1 83 ? -6.173 -0.646 -3.286 1.00 95.31 83 PHE A N 1
ATOM 590 C CA . PHE A 1 83 ? -6.526 -1.105 -1.948 1.00 95.31 83 PHE A CA 1
ATOM 591 C C . PHE A 1 83 ? -8.013 -1.442 -1.887 1.00 95.31 83 PHE A C 1
ATOM 593 O O . PHE A 1 83 ? -8.852 -0.728 -2.446 1.00 95.31 83 PHE A O 1
ATOM 600 N N . GLY A 1 84 ? -8.336 -2.515 -1.178 1.00 93.25 84 GLY A N 1
ATOM 601 C CA . GLY A 1 84 ? -9.699 -2.916 -0.867 1.00 93.25 84 GLY A CA 1
ATOM 602 C C . GLY A 1 84 ? -9.789 -3.403 0.572 1.00 93.25 84 GLY A C 1
ATOM 603 O O . GLY A 1 84 ? -8.819 -3.905 1.137 1.00 93.25 84 GLY A O 1
ATOM 604 N N . LEU A 1 85 ? -10.960 -3.258 1.177 1.00 92.00 85 LEU A N 1
ATOM 605 C CA . LEU A 1 85 ? -11.247 -3.802 2.498 1.00 92.00 85 LEU A CA 1
ATOM 606 C C . LEU A 1 85 ? -12.546 -4.594 2.440 1.00 92.00 85 LEU A C 1
ATOM 608 O O . LEU A 1 85 ? -13.538 -4.145 1.866 1.00 92.00 85 LEU A O 1
ATOM 612 N N . ASN A 1 86 ? -12.547 -5.766 3.063 1.00 88.88 86 ASN A N 1
ATOM 613 C CA . ASN A 1 86 ? -13.758 -6.526 3.306 1.00 88.88 86 ASN A CA 1
ATOM 614 C C . ASN A 1 86 ? -14.013 -6.611 4.810 1.00 88.88 86 ASN A C 1
ATOM 616 O O . ASN A 1 86 ? -13.084 -6.782 5.597 1.00 88.88 86 ASN A O 1
ATOM 620 N N . ASN A 1 87 ? -15.274 -6.454 5.195 1.00 88.12 87 ASN A N 1
ATOM 621 C CA . ASN A 1 87 ? -15.725 -6.358 6.576 1.00 88.12 87 ASN A CA 1
ATOM 622 C C . ASN A 1 87 ? -17.076 -7.071 6.724 1.00 88.12 87 ASN A C 1
ATOM 624 O O . ASN A 1 87 ? -18.092 -6.451 7.045 1.00 88.12 87 ASN A O 1
ATOM 628 N N . LEU A 1 88 ? -17.106 -8.366 6.398 1.00 83.75 88 LEU A N 1
ATOM 629 C CA . LEU A 1 88 ? -18.338 -9.161 6.389 1.00 83.75 88 LEU A CA 1
ATOM 630 C C . LEU A 1 88 ? -18.962 -9.292 7.779 1.00 83.75 88 LEU A C 1
ATOM 632 O O . LEU A 1 88 ? -20.181 -9.407 7.893 1.00 83.75 88 LEU A O 1
ATOM 636 N N . ASP A 1 89 ? -18.140 -9.291 8.824 1.00 85.88 89 ASP A N 1
ATOM 637 C CA . ASP A 1 89 ? -18.589 -9.453 10.207 1.00 85.88 89 ASP A CA 1
ATOM 638 C C . ASP A 1 89 ? -18.838 -8.123 10.931 1.00 85.88 89 ASP A C 1
ATOM 640 O O . ASP A 1 89 ? -19.286 -8.109 12.077 1.00 85.88 89 ASP A O 1
ATOM 644 N N . GLY A 1 90 ? -18.552 -7.001 10.268 1.00 87.94 90 GLY A N 1
ATOM 645 C CA . GLY A 1 90 ? -18.685 -5.673 10.844 1.00 87.94 90 GLY A CA 1
ATOM 646 C C . GLY A 1 90 ? -17.592 -5.308 11.851 1.00 87.94 90 GLY A C 1
ATOM 647 O O . GLY A 1 90 ? -17.677 -4.216 12.417 1.00 87.94 90 GLY A O 1
ATOM 648 N N . SER A 1 91 ? -16.564 -6.136 12.061 1.00 90.12 91 SER A N 1
ATOM 649 C CA . SER A 1 91 ? -15.487 -5.860 13.020 1.00 90.12 91 SER A CA 1
ATOM 650 C C . SER A 1 91 ? -14.783 -4.534 12.746 1.00 90.12 91 SER A C 1
ATOM 652 O O . SER A 1 91 ? -14.485 -3.824 13.694 1.00 90.12 91 SER A O 1
ATOM 654 N N . LEU A 1 92 ? -14.614 -4.113 11.488 1.00 91.25 92 LEU A N 1
ATOM 655 C CA . LEU A 1 92 ? -14.000 -2.828 11.105 1.00 91.25 92 LEU A CA 1
ATOM 656 C C . LEU A 1 92 ? -14.984 -1.643 11.054 1.00 91.25 92 LEU A C 1
ATOM 658 O O . LEU A 1 92 ? -14.630 -0.565 10.573 1.00 91.25 92 LEU A O 1
ATOM 662 N N . THR A 1 93 ? -16.229 -1.808 11.513 1.00 91.31 93 THR A N 1
ATOM 663 C CA . THR A 1 93 ? -17.251 -0.749 11.429 1.00 91.31 93 THR A CA 1
ATOM 664 C C . THR A 1 93 ? -16.795 0.514 12.153 1.00 91.31 93 THR A C 1
ATOM 666 O O . THR A 1 93 ? -16.407 0.468 13.316 1.00 91.31 93 THR A O 1
ATOM 669 N N . GLY A 1 94 ? -16.858 1.656 11.465 1.00 92.31 94 GLY A N 1
ATOM 670 C CA . GLY A 1 94 ? -16.414 2.947 11.997 1.00 92.31 94 GLY A CA 1
ATOM 671 C C . GLY A 1 94 ? -14.941 3.269 11.729 1.00 92.31 94 GLY A C 1
ATOM 672 O O . GLY A 1 94 ? -14.563 4.435 11.830 1.00 92.31 94 GLY A O 1
ATOM 673 N N . MET A 1 95 ? -14.130 2.291 11.312 1.00 94.88 95 MET A N 1
ATOM 674 C CA . MET A 1 95 ? -12.776 2.540 10.815 1.00 94.88 95 MET A CA 1
ATOM 675 C C . MET A 1 95 ? -12.833 3.192 9.425 1.00 94.88 95 MET A C 1
ATOM 677 O O . MET A 1 95 ? -13.685 2.858 8.598 1.00 94.88 95 MET A O 1
ATOM 681 N N . LYS A 1 96 ? -11.893 4.094 9.136 1.00 95.94 96 LYS A N 1
ATOM 682 C CA . LYS A 1 96 ? -11.620 4.607 7.788 1.00 95.94 96 LYS A CA 1
ATOM 683 C C . LYS A 1 96 ? -10.134 4.488 7.490 1.00 95.94 96 LYS A C 1
ATOM 685 O O . LYS A 1 96 ? -9.334 5.074 8.211 1.00 95.94 96 LYS A O 1
ATOM 690 N N . LEU A 1 97 ? -9.792 3.768 6.426 1.00 96.62 97 LEU A N 1
ATOM 691 C CA . LEU A 1 97 ? -8.455 3.761 5.844 1.00 96.62 97 LEU A CA 1
ATOM 692 C C . LEU A 1 97 ? -8.471 4.723 4.661 1.00 96.62 97 LEU A C 1
ATOM 694 O O . LEU A 1 97 ? -9.335 4.626 3.787 1.00 96.62 97 LEU A O 1
ATOM 698 N N . THR A 1 98 ? -7.535 5.656 4.648 1.00 97.25 98 THR A N 1
ATOM 699 C CA . THR A 1 98 ? -7.392 6.648 3.587 1.00 97.25 98 THR A CA 1
ATOM 700 C C . THR A 1 98 ? -5.970 6.672 3.066 1.00 97.25 98 THR A C 1
ATOM 702 O O . THR A 1 98 ? -5.035 6.366 3.810 1.00 97.25 98 THR A O 1
ATOM 705 N N . TYR A 1 99 ? -5.810 7.104 1.822 1.00 96.75 99 TYR A N 1
ATOM 706 C CA . TYR A 1 99 ? -4.508 7.410 1.256 1.00 96.75 99 TYR A CA 1
ATOM 707 C C . TYR A 1 99 ? -4.513 8.748 0.522 1.00 96.75 99 TYR A C 1
ATOM 709 O O . TYR A 1 99 ? -5.532 9.167 -0.020 1.00 96.75 99 TYR A O 1
ATOM 717 N N . THR A 1 100 ? -3.358 9.399 0.473 1.00 95.94 100 THR A N 1
ATOM 718 C CA . THR A 1 100 ? -3.059 10.450 -0.508 1.00 95.94 100 THR A CA 1
ATOM 719 C C . THR A 1 100 ? -1.886 9.996 -1.355 1.00 95.94 100 THR A C 1
ATOM 721 O O . THR A 1 100 ? -0.995 9.311 -0.848 1.00 95.94 100 THR A O 1
ATOM 724 N N . PHE A 1 101 ? -1.863 10.402 -2.619 1.00 93.69 101 PHE A N 1
ATOM 725 C CA . PHE A 1 101 ? -0.754 10.113 -3.518 1.00 93.69 101 PHE A CA 1
ATOM 726 C C . PHE A 1 101 ? -0.306 11.408 -4.173 1.00 93.69 101 PHE A C 1
ATOM 728 O O . PHE A 1 101 ? -1.113 12.067 -4.816 1.00 93.69 101 PHE A O 1
ATOM 735 N N . GLN A 1 102 ? 0.933 11.831 -3.967 1.00 91.12 102 GLN A N 1
ATOM 736 C CA . GLN A 1 102 ? 1.385 13.157 -4.392 1.00 91.12 102 GLN A CA 1
ATOM 737 C C . GLN A 1 102 ? 2.777 13.078 -4.999 1.00 91.12 102 GLN A C 1
ATOM 739 O O . GLN A 1 102 ? 3.605 12.290 -4.552 1.00 91.12 102 GLN A O 1
ATOM 744 N N . TYR A 1 103 ? 3.055 13.935 -5.975 1.00 87.31 103 TYR A N 1
ATOM 745 C CA . TYR A 1 103 ? 4.428 14.194 -6.385 1.00 87.31 103 TYR A CA 1
ATOM 746 C C . TYR A 1 103 ? 5.121 15.052 -5.315 1.00 87.31 103 TYR A C 1
ATOM 748 O O . TYR A 1 103 ? 4.521 15.981 -4.764 1.00 87.31 103 TYR A O 1
ATOM 756 N N . THR A 1 104 ? 6.384 14.770 -5.015 1.00 77.88 104 THR A N 1
ATOM 757 C CA . THR A 1 104 ? 7.194 15.647 -4.163 1.00 77.88 104 THR A CA 1
ATOM 758 C C . THR A 1 104 ? 7.459 16.958 -4.897 1.00 77.88 104 THR A C 1
ATOM 760 O O . THR A 1 104 ? 7.601 16.995 -6.120 1.00 77.88 104 THR A O 1
ATOM 763 N N . THR A 1 105 ? 7.528 18.066 -4.162 1.00 68.75 105 THR A N 1
ATOM 764 C CA . THR A 1 105 ? 7.827 19.388 -4.726 1.00 68.75 105 THR A CA 1
ATOM 765 C C . THR A 1 105 ? 9.075 19.341 -5.616 1.00 68.75 105 THR A C 1
ATOM 767 O O . THR A 1 105 ? 10.167 19.056 -5.133 1.00 68.75 105 THR A O 1
ATOM 770 N N . GLY A 1 106 ? 8.913 19.655 -6.907 1.00 62.09 106 GLY A N 1
ATOM 771 C CA . GLY A 1 106 ? 9.994 19.649 -7.902 1.00 62.09 106 GLY A CA 1
ATOM 772 C C . GLY A 1 106 ? 10.058 18.406 -8.798 1.00 62.09 106 GLY A C 1
ATOM 773 O O . GLY A 1 106 ? 10.825 18.420 -9.755 1.00 62.09 106 GLY A O 1
ATOM 774 N N . ALA A 1 107 ? 9.249 17.376 -8.535 1.00 67.62 107 ALA A N 1
ATOM 775 C CA . ALA A 1 107 ? 9.112 16.207 -9.402 1.00 67.62 107 ALA A CA 1
ATOM 776 C C . ALA A 1 107 ? 8.248 16.502 -10.643 1.00 67.62 107 ALA A C 1
ATOM 778 O O . ALA A 1 107 ? 7.318 17.317 -10.596 1.00 67.62 107 ALA A O 1
ATOM 779 N N . GLY A 1 108 ? 8.540 15.821 -11.755 1.00 65.00 108 GLY A N 1
ATOM 780 C CA . GLY A 1 108 ? 7.685 15.844 -12.937 1.00 65.00 108 GLY A CA 1
ATOM 781 C C . GLY A 1 108 ? 6.347 15.158 -12.652 1.00 65.00 108 GLY A C 1
ATOM 782 O O . GLY A 1 108 ? 6.308 14.032 -12.169 1.00 65.00 108 GLY A O 1
ATOM 783 N N . GLY A 1 109 ? 5.226 15.812 -12.977 1.00 66.88 109 GLY A N 1
ATOM 784 C CA . GLY A 1 109 ? 3.886 15.254 -12.731 1.00 66.88 109 GLY A CA 1
ATOM 785 C C . GLY A 1 109 ? 3.585 13.950 -13.487 1.00 66.88 109 GLY A C 1
ATOM 786 O O . GLY A 1 109 ? 2.625 13.263 -13.149 1.00 66.88 109 GLY A O 1
ATOM 787 N N . TYR A 1 110 ? 4.402 13.595 -14.484 1.00 77.56 110 TYR A N 1
ATOM 788 C CA . TYR A 1 110 ? 4.259 12.362 -15.255 1.00 77.56 110 TYR A CA 1
ATOM 789 C C . TYR A 1 110 ? 4.523 11.110 -14.425 1.00 77.56 110 TYR A C 1
ATOM 791 O O . TYR A 1 110 ? 3.830 10.125 -14.631 1.00 77.56 110 TYR A O 1
ATOM 799 N N . GLN A 1 111 ? 5.431 11.145 -13.448 1.00 77.19 111 GLN A N 1
ATOM 800 C CA . GLN A 1 111 ? 5.770 9.958 -12.659 1.00 77.19 111 GLN A CA 1
ATOM 801 C C . GLN A 1 111 ? 4.604 9.472 -11.778 1.00 77.19 111 GLN A C 1
ATOM 803 O O . GLN A 1 111 ? 4.453 8.277 -11.515 1.00 77.19 111 GLN A O 1
ATOM 808 N N . CYS A 1 112 ? 3.730 10.403 -11.377 1.00 85.38 112 CYS A N 1
ATOM 809 C CA . CYS A 1 112 ? 2.593 10.164 -10.490 1.00 85.38 112 CYS A CA 1
ATOM 810 C C . CYS A 1 112 ? 1.264 10.585 -11.164 1.00 85.38 112 CYS A C 1
ATOM 812 O O . CYS A 1 112 ? 0.620 11.530 -10.698 1.00 85.38 112 CYS A O 1
ATOM 814 N N . PRO A 1 113 ? 0.804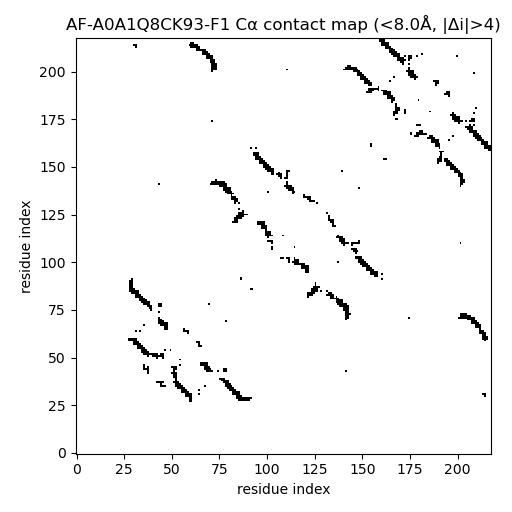 9.928 -12.251 1.00 84.69 113 PRO A N 1
ATOM 815 C CA . PRO A 1 113 ? -0.317 10.424 -13.065 1.00 84.69 113 PRO A CA 1
ATOM 816 C C . PRO A 1 113 ? -1.638 10.563 -12.310 1.00 84.69 113 PRO A C 1
ATOM 818 O O . PRO A 1 113 ? -2.479 11.388 -12.658 1.00 84.69 113 PRO A O 1
ATOM 821 N N . THR A 1 114 ? -1.836 9.745 -11.277 1.00 87.50 114 THR A N 1
ATOM 822 C CA . THR A 1 114 ? -3.029 9.777 -10.422 1.00 87.50 114 THR A CA 1
ATOM 823 C C . THR A 1 114 ? -2.776 10.543 -9.126 1.00 87.50 114 THR A C 1
ATOM 825 O O . THR A 1 114 ? -3.412 10.253 -8.110 1.00 87.50 114 THR A O 1
ATOM 828 N N . ALA A 1 115 ? -1.812 11.470 -9.113 1.00 86.44 115 ALA A N 1
ATOM 829 C CA . ALA A 1 115 ? -1.550 12.292 -7.945 1.00 86.44 115 ALA A CA 1
ATOM 830 C C . ALA A 1 115 ? -2.819 13.058 -7.546 1.00 86.44 115 ALA A C 1
ATOM 832 O O . ALA A 1 115 ? -3.409 13.803 -8.328 1.00 86.44 115 ALA A O 1
ATOM 833 N N . SER A 1 116 ? -3.233 12.865 -6.301 1.00 86.56 116 SER A N 1
ATOM 834 C CA . SER A 1 116 ? -4.331 13.563 -5.665 1.00 86.56 116 SER A CA 1
ATOM 835 C C . SER A 1 116 ? -3.890 14.001 -4.270 1.00 86.56 116 SER A C 1
ATOM 837 O O . SER A 1 116 ? -3.558 13.152 -3.429 1.00 86.56 116 SER A O 1
ATOM 839 N N . PRO A 1 117 ? -3.884 15.319 -3.995 1.00 83.81 117 PRO A N 1
ATOM 840 C CA . PRO A 1 117 ? -3.591 15.804 -2.660 1.00 83.81 117 PRO A CA 1
ATOM 841 C C . PRO A 1 117 ? -4.723 15.510 -1.669 1.00 83.81 117 PRO A C 1
ATOM 843 O O . PRO A 1 117 ? -4.484 15.503 -0.462 1.00 83.81 117 PRO A O 1
ATOM 846 N N . ASP A 1 118 ? -5.927 15.233 -2.175 1.00 92.19 118 ASP A N 1
ATOM 847 C CA . ASP A 1 118 ? -7.107 14.967 -1.367 1.00 92.19 118 ASP A CA 1
ATOM 848 C C . ASP A 1 118 ? -7.152 13.497 -0.918 1.00 92.19 118 ASP A C 1
ATOM 850 O O . ASP A 1 118 ? -7.006 12.593 -1.751 1.00 92.19 118 ASP A O 1
ATOM 854 N N . PRO A 1 119 ? -7.403 13.226 0.378 1.00 93.81 119 PRO A N 1
ATOM 855 C CA . PRO A 1 119 ? -7.509 11.864 0.884 1.00 93.81 119 PRO A CA 1
ATOM 856 C C . PRO A 1 119 ? -8.591 11.052 0.170 1.00 93.81 119 PRO A C 1
ATOM 858 O O . PRO A 1 119 ? -9.780 11.371 0.218 1.00 93.81 119 PRO A O 1
ATOM 861 N N . GLN A 1 120 ? -8.176 9.946 -0.433 1.00 95.25 120 GLN A N 1
A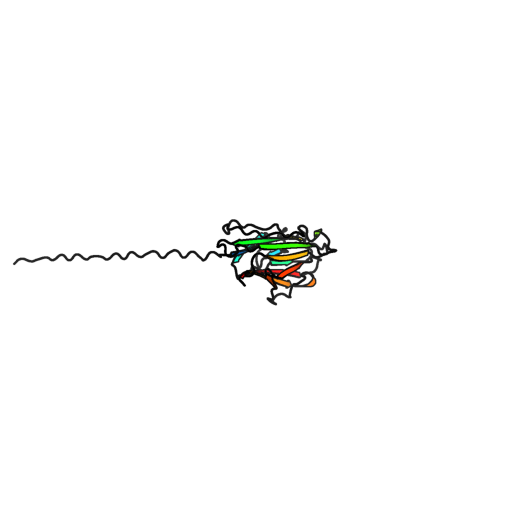TOM 862 C CA . GLN A 1 120 ? -9.047 8.936 -1.013 1.00 95.25 120 GLN A CA 1
ATOM 863 C C . GLN A 1 120 ? -9.378 7.891 0.049 1.00 95.25 120 GLN A C 1
ATOM 865 O O . GLN A 1 120 ? -8.501 7.422 0.773 1.00 95.25 120 GLN A O 1
ATOM 870 N N . THR A 1 121 ? -10.651 7.519 0.166 1.00 94.75 121 THR A N 1
ATOM 871 C CA . THR A 1 121 ? -11.084 6.499 1.132 1.00 94.75 121 THR A CA 1
ATOM 872 C C . THR A 1 121 ? -11.029 5.119 0.496 1.00 94.75 121 THR A C 1
ATOM 874 O O . THR A 1 121 ? -11.601 4.908 -0.572 1.00 94.75 121 THR A O 1
ATOM 877 N N . VAL A 1 122 ? -10.389 4.167 1.175 1.00 93.31 122 VAL A N 1
ATOM 878 C CA . VAL A 1 122 ? -10.448 2.757 0.790 1.00 93.31 122 VAL A CA 1
ATOM 879 C C . VAL A 1 122 ? -11.849 2.238 1.107 1.00 93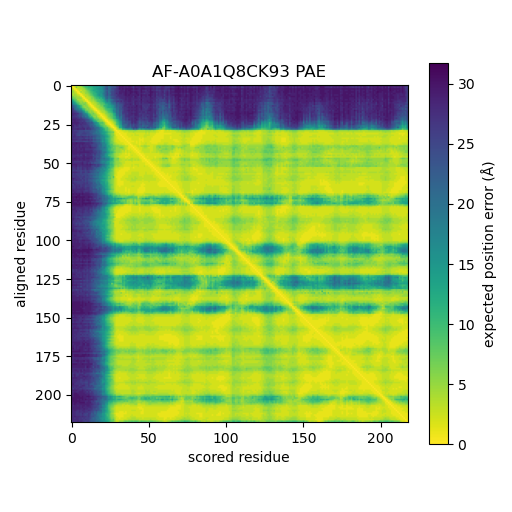.31 122 VAL A C 1
ATOM 881 O O . VAL A 1 122 ? -12.255 2.266 2.275 1.00 93.31 122 VAL A O 1
ATOM 884 N N . PRO A 1 123 ? -12.620 1.798 0.099 1.00 86.06 123 PRO A N 1
ATOM 885 C CA . PRO A 1 123 ? -13.967 1.329 0.340 1.00 86.06 123 PRO A CA 1
ATOM 886 C C . PRO A 1 123 ? -13.918 0.027 1.133 1.00 86.06 123 PRO A C 1
ATOM 888 O O . PRO A 1 123 ? -13.138 -0.878 0.832 1.00 86.06 123 PRO A O 1
ATOM 891 N N . TYR A 1 124 ? -14.804 -0.075 2.117 1.00 81.56 124 TYR A N 1
ATOM 892 C CA . TYR A 1 124 ? -15.227 -1.353 2.660 1.00 81.56 124 TYR A CA 1
ATOM 893 C C . TYR A 1 124 ? -16.730 -1.463 2.451 1.00 81.56 124 TYR A C 1
ATOM 895 O O . TYR A 1 124 ? -17.497 -0.585 2.846 1.00 81.56 124 TYR A O 1
ATOM 903 N N . LEU A 1 125 ? -17.152 -2.530 1.786 1.00 65.38 125 LEU A N 1
ATOM 904 C CA . LEU A 1 125 ? -18.557 -2.891 1.675 1.00 65.38 125 LEU A CA 1
ATOM 905 C C . LEU A 1 125 ? -18.714 -4.287 2.283 1.00 65.38 125 LEU A C 1
ATOM 907 O O . LEU A 1 125 ? -17.805 -5.105 2.132 1.00 65.38 125 LEU A O 1
ATOM 911 N N . PRO A 1 126 ? -19.845 -4.598 2.939 1.00 65.75 126 PRO A N 1
ATOM 912 C CA . PRO A 1 126 ? -20.149 -5.950 3.403 1.00 65.75 126 PRO A CA 1
ATOM 913 C C . PRO A 1 126 ? -20.564 -6.833 2.211 1.00 65.75 126 PRO A C 1
ATOM 915 O O . PRO A 1 126 ? -21.621 -7.461 2.212 1.00 65.75 126 PRO A O 1
ATOM 918 N N . LEU A 1 127 ? -19.772 -6.811 1.140 1.00 64.19 127 LEU A N 1
ATOM 919 C CA . LEU A 1 127 ? -19.972 -7.625 -0.046 1.00 64.19 127 LEU A CA 1
ATOM 920 C C . LEU A 1 127 ? -19.176 -8.916 0.106 1.00 64.19 127 LEU A C 1
ATOM 922 O O . LEU A 1 127 ? -18.075 -8.920 0.656 1.00 64.19 127 LEU A O 1
ATOM 926 N N . ALA A 1 128 ? -19.735 -10.018 -0.393 1.00 62.03 128 ALA A N 1
ATOM 927 C CA . ALA A 1 128 ? -19.014 -11.282 -0.490 1.00 62.03 128 ALA A CA 1
ATOM 928 C C . ALA A 1 128 ? -17.670 -11.085 -1.219 1.00 62.03 128 ALA A C 1
ATOM 930 O O . ALA A 1 128 ? -17.534 -10.173 -2.036 1.00 62.03 128 ALA A O 1
ATOM 931 N N . TRP A 1 129 ? -16.674 -11.926 -0.923 1.00 62.62 129 TRP A N 1
ATOM 932 C CA . TRP A 1 129 ? -15.315 -11.819 -1.483 1.00 62.62 129 TRP A CA 1
ATOM 933 C C . TRP A 1 129 ? -15.285 -11.807 -3.021 1.00 62.62 129 TRP A C 1
ATOM 935 O O . TRP A 1 129 ? -14.363 -11.272 -3.626 1.00 62.62 129 TRP A O 1
ATOM 945 N N . ASP A 1 130 ? -16.325 -12.360 -3.631 1.00 65.31 130 ASP A N 1
ATOM 946 C CA . ASP A 1 130 ? -16.604 -12.453 -5.059 1.00 65.31 130 ASP A CA 1
ATOM 947 C C . ASP A 1 130 ? -17.030 -11.110 -5.701 1.00 65.31 130 ASP A C 1
ATOM 949 O O . ASP A 1 130 ? -17.039 -10.996 -6.926 1.00 65.31 130 ASP A O 1
ATOM 953 N N . TYR A 1 131 ? -17.301 -10.069 -4.900 1.00 68.62 131 TYR A N 1
ATOM 954 C CA . TYR A 1 131 ? -17.606 -8.703 -5.353 1.00 68.62 131 TYR A CA 1
ATOM 955 C C . TYR A 1 131 ? -16.719 -7.659 -4.652 1.00 68.62 131 TYR A C 1
ATOM 957 O O . TYR A 1 131 ? -17.217 -6.816 -3.896 1.00 68.62 131 TYR A O 1
ATOM 965 N N . PRO A 1 132 ? -15.394 -7.701 -4.872 1.00 71.25 132 PRO A N 1
ATOM 966 C CA . PRO A 1 132 ? -14.479 -6.777 -4.225 1.00 71.25 132 PRO A CA 1
ATOM 967 C C . PRO A 1 132 ? -14.721 -5.336 -4.688 1.00 71.25 132 PRO A C 1
ATOM 969 O O . PRO A 1 132 ? -14.805 -5.059 -5.885 1.00 71.25 132 PRO A O 1
ATOM 972 N N . SER A 1 133 ? -14.782 -4.407 -3.732 1.00 82.06 133 SER A N 1
ATOM 973 C CA . SER A 1 133 ? -14.735 -2.973 -4.017 1.00 82.06 133 SER A CA 1
ATOM 974 C C . SER A 1 133 ? -13.305 -2.480 -3.868 1.00 82.06 133 SER A C 1
ATOM 976 O O . SER A 1 133 ? -12.655 -2.738 -2.856 1.00 82.06 133 SER A O 1
ATOM 978 N N . TRP A 1 134 ? -12.843 -1.730 -4.860 1.00 88.56 134 TRP A N 1
ATOM 979 C CA . TRP A 1 134 ? -11.501 -1.166 -4.894 1.00 88.56 134 TRP A CA 1
ATOM 980 C C . TRP A 1 134 ? -11.565 0.349 -4.792 1.00 88.56 134 TRP A C 1
ATOM 982 O O . TRP A 1 134 ? -12.488 0.971 -5.323 1.00 88.56 134 TRP A O 1
ATOM 992 N N . ALA A 1 135 ? -10.587 0.942 -4.116 1.00 88.69 135 ALA A N 1
ATOM 993 C CA . ALA A 1 135 ? -10.348 2.371 -4.238 1.00 88.69 135 ALA A CA 1
ATOM 994 C C . ALA A 1 135 ? -9.907 2.727 -5.666 1.00 88.69 135 ALA A C 1
ATOM 996 O O . ALA A 1 135 ? -9.531 1.849 -6.448 1.00 88.69 135 ALA A O 1
ATOM 997 N N . SER A 1 136 ? -9.915 4.020 -5.993 1.00 89.50 136 SER A N 1
ATOM 998 C CA . SER A 1 136 ? -9.318 4.509 -7.238 1.00 89.50 136 SER A CA 1
ATOM 999 C C . SER A 1 136 ? -7.858 4.040 -7.348 1.00 89.50 136 SER A C 1
ATOM 1001 O O . SER A 1 136 ? -7.134 4.098 -6.351 1.00 89.50 136 SER A O 1
ATOM 1003 N N . PRO A 1 137 ? -7.393 3.582 -8.521 1.00 93.06 137 PRO A N 1
ATOM 1004 C CA . PRO A 1 137 ? -6.016 3.129 -8.658 1.00 93.06 137 PRO A CA 1
ATOM 1005 C C . PRO A 1 137 ? -5.021 4.242 -8.356 1.00 93.06 137 PRO A C 1
ATOM 1007 O O . PRO A 1 137 ? -5.224 5.399 -8.730 1.00 93.06 137 PRO A O 1
ATOM 1010 N N . ILE A 1 138 ? -3.912 3.851 -7.745 1.00 92.44 138 ILE A N 1
ATOM 1011 C CA . ILE A 1 138 ? -2.683 4.629 -7.709 1.00 92.44 138 ILE A CA 1
ATOM 1012 C C . ILE A 1 138 ? -1.837 4.157 -8.890 1.00 92.44 138 ILE A C 1
ATOM 1014 O O . ILE A 1 138 ? -1.390 3.011 -8.899 1.00 92.44 138 ILE A O 1
ATOM 1018 N N . ARG A 1 139 ? -1.645 5.021 -9.887 1.00 92.06 139 ARG A N 1
ATOM 1019 C CA . ARG A 1 139 ? -0.729 4.786 -11.001 1.00 92.06 139 ARG A CA 1
ATOM 1020 C C . ARG A 1 139 ? 0.655 5.302 -10.643 1.00 92.06 139 ARG A C 1
ATOM 1022 O O . ARG A 1 139 ? 0.809 6.480 -10.320 1.00 92.06 139 ARG A O 1
ATOM 1029 N N . ILE A 1 140 ? 1.635 4.416 -10.725 1.00 88.19 140 ILE A N 1
ATOM 1030 C CA . ILE A 1 140 ? 3.054 4.700 -10.518 1.00 88.19 140 ILE A CA 1
ATOM 1031 C C . ILE A 1 140 ? 3.728 4.419 -11.851 1.00 88.19 140 ILE A C 1
ATOM 1033 O O . ILE A 1 140 ? 3.769 3.259 -12.253 1.00 88.19 140 ILE A O 1
ATOM 1037 N N . ASN A 1 141 ? 4.208 5.447 -12.547 1.00 84.88 141 ASN A N 1
ATOM 1038 C CA . ASN A 1 141 ? 5.011 5.210 -13.744 1.00 84.88 141 ASN A CA 1
ATOM 1039 C C . ASN A 1 141 ? 6.395 4.723 -13.324 1.00 84.88 141 ASN A C 1
ATOM 1041 O O . ASN A 1 141 ? 6.932 5.189 -12.321 1.00 84.88 141 ASN A O 1
ATOM 1045 N N . THR A 1 142 ? 6.962 3.814 -14.108 1.00 74.31 142 THR A N 1
ATOM 1046 C CA . THR A 1 142 ? 8.299 3.254 -13.877 1.00 74.31 142 THR A CA 1
ATOM 1047 C C . THR A 1 142 ? 9.354 3.813 -14.836 1.00 74.31 142 THR A C 1
ATOM 1049 O O . THR A 1 142 ? 10.493 3.359 -14.803 1.00 74.31 142 THR A O 1
ATOM 1052 N N . HIS A 1 143 ? 8.995 4.807 -15.656 1.00 74.25 143 HIS A N 1
ATOM 1053 C CA . HIS A 1 143 ? 9.894 5.495 -16.590 1.00 74.25 143 HIS A CA 1
ATOM 1054 C C . HIS A 1 143 ? 10.856 6.472 -15.874 1.00 74.25 143 HIS A C 1
ATOM 1056 O O . HIS A 1 143 ? 10.528 6.955 -14.785 1.00 74.25 143 HIS A O 1
ATOM 1062 N N . ASP A 1 144 ? 11.993 6.806 -16.502 1.00 69.88 144 ASP A N 1
ATOM 1063 C CA . ASP A 1 144 ? 13.054 7.748 -16.062 1.00 69.88 144 ASP A CA 1
ATOM 1064 C C . ASP A 1 144 ? 12.625 9.233 -16.052 1.00 69.88 144 ASP A C 1
ATOM 1066 O O . ASP A 1 144 ? 13.409 10.174 -16.198 1.00 69.88 144 ASP A O 1
ATOM 1070 N N . ASP A 1 145 ? 11.335 9.483 -15.847 1.00 67.19 145 ASP A N 1
ATOM 1071 C CA . ASP A 1 145 ? 10.820 10.816 -15.577 1.00 67.19 145 ASP A CA 1
ATOM 1072 C C . ASP A 1 145 ? 11.144 11.162 -14.115 1.00 67.19 145 ASP A C 1
ATOM 1074 O O . ASP A 1 145 ? 10.274 11.097 -13.246 1.00 67.19 145 ASP A O 1
ATOM 1078 N N . GLY A 1 146 ? 12.413 11.474 -13.831 1.00 66.81 146 GLY A N 1
ATOM 1079 C CA . GLY A 1 146 ? 12.921 11.678 -12.474 1.00 66.81 146 GLY A CA 1
ATOM 1080 C C . GLY A 1 146 ? 12.006 12.524 -11.573 1.00 66.81 146 GLY A C 1
ATOM 1081 O O . GLY A 1 146 ? 11.405 13.527 -11.980 1.00 66.81 146 GLY A O 1
ATOM 1082 N N . GLY A 1 147 ? 11.914 12.134 -10.304 1.00 75.31 147 GLY A N 1
ATOM 1083 C CA . GLY A 1 147 ? 10.968 12.719 -9.363 1.00 75.31 147 GLY A CA 1
ATOM 1084 C C . GLY A 1 147 ? 10.696 11.790 -8.188 1.00 75.31 147 GLY A C 1
ATOM 1085 O O . GLY A 1 147 ? 11.343 10.767 -8.032 1.00 75.31 147 GLY A O 1
ATOM 1086 N N . TRP A 1 148 ? 9.744 12.144 -7.333 1.00 86.06 148 TRP A N 1
ATOM 1087 C CA . TRP A 1 148 ? 9.306 11.263 -6.257 1.00 86.06 148 TRP A CA 1
ATOM 1088 C C . TRP A 1 148 ? 7.790 11.263 -6.196 1.00 86.06 148 TRP A C 1
ATOM 1090 O O . TRP A 1 148 ? 7.170 12.330 -6.196 1.00 86.06 148 TRP A O 1
ATOM 1100 N N . CYS A 1 149 ? 7.209 10.077 -6.067 1.00 89.25 149 CYS A N 1
ATOM 1101 C CA . CYS A 1 149 ? 5.827 9.889 -5.672 1.00 89.25 149 CYS A CA 1
ATOM 1102 C C . CYS A 1 149 ? 5.768 9.485 -4.202 1.00 89.25 149 CYS A C 1
ATOM 1104 O O . CYS A 1 149 ? 6.474 8.581 -3.766 1.00 89.25 149 CYS A O 1
ATOM 1106 N N . THR A 1 150 ? 4.886 10.116 -3.440 1.00 93.25 150 THR A N 1
ATOM 1107 C CA . THR A 1 150 ? 4.656 9.811 -2.030 1.00 93.25 150 THR A CA 1
ATOM 1108 C C . THR A 1 150 ? 3.257 9.251 -1.845 1.00 93.25 150 THR A C 1
ATOM 1110 O O . THR A 1 150 ? 2.263 9.874 -2.219 1.00 93.25 150 THR A O 1
ATOM 1113 N N . LEU A 1 151 ? 3.177 8.059 -1.260 1.00 94.94 151 LEU A N 1
ATOM 1114 C CA . LEU A 1 151 ? 1.945 7.433 -0.803 1.00 94.94 151 LEU A CA 1
ATOM 1115 C C . LEU A 1 151 ? 1.875 7.572 0.716 1.00 94.94 151 LEU A C 1
ATOM 1117 O O . LEU A 1 151 ? 2.667 6.965 1.433 1.00 94.94 151 LEU A O 1
ATOM 1121 N N . ASN A 1 152 ? 0.918 8.351 1.211 1.00 97.00 152 ASN A N 1
ATOM 1122 C CA . ASN A 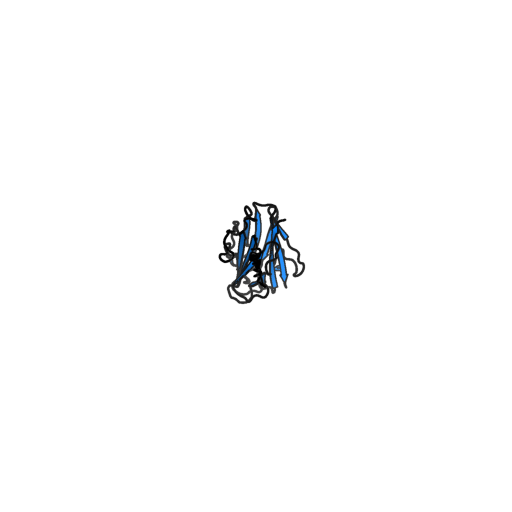1 152 ? 0.673 8.483 2.644 1.00 97.00 152 ASN A CA 1
ATOM 1123 C C . ASN A 1 152 ? -0.588 7.710 3.025 1.00 97.00 152 ASN A C 1
ATOM 1125 O O . ASN A 1 152 ? -1.648 7.944 2.448 1.00 97.00 152 ASN A O 1
ATOM 1129 N N . LEU A 1 153 ? -0.472 6.817 4.003 1.00 97.88 153 LEU A N 1
ATOM 1130 C CA . LEU A 1 153 ? -1.545 5.977 4.527 1.00 97.88 153 LEU A CA 1
ATOM 1131 C C . LEU A 1 153 ? -1.952 6.465 5.916 1.00 97.88 153 LEU A C 1
ATOM 1133 O O . LEU A 1 153 ? -1.105 6.679 6.785 1.00 97.88 153 LEU A O 1
ATOM 1137 N N . ALA A 1 154 ? -3.256 6.592 6.142 1.00 98.31 154 ALA A N 1
ATOM 1138 C CA . ALA A 1 154 ? -3.818 7.046 7.409 1.00 98.31 154 ALA A CA 1
ATOM 1139 C C . ALA A 1 154 ? -5.059 6.237 7.794 1.00 98.31 154 ALA A C 1
ATOM 1141 O O . ALA A 1 154 ? -5.889 5.909 6.946 1.00 98.31 154 ALA A O 1
ATOM 1142 N N . ILE A 1 155 ? -5.201 5.953 9.090 1.00 98.00 155 ILE A N 1
ATOM 1143 C CA . ILE A 1 155 ? -6.412 5.382 9.683 1.00 98.00 155 ILE A CA 1
ATOM 1144 C C . ILE A 1 155 ? -7.103 6.465 10.513 1.00 98.00 155 ILE A C 1
ATOM 1146 O O . ILE A 1 155 ? -6.454 7.316 11.110 1.00 98.00 155 ILE A O 1
ATOM 1150 N N . SER A 1 156 ? -8.433 6.457 10.552 1.00 97.94 156 SER A N 1
ATOM 1151 C CA . SER A 1 156 ? -9.226 7.294 11.456 1.00 97.94 156 SER A CA 1
ATOM 1152 C C . SER A 1 156 ? -10.517 6.590 11.882 1.00 97.94 156 SER A C 1
ATOM 1154 O O . SER A 1 156 ? -10.853 5.515 11.383 1.00 97.94 156 SER A O 1
ATOM 1156 N N . GLY A 1 157 ? -11.240 7.186 12.834 1.00 96.19 157 GLY A N 1
ATOM 1157 C CA . GLY A 1 157 ? -12.524 6.685 13.340 1.00 96.19 157 GLY A CA 1
ATOM 1158 C C . GLY A 1 157 ? -12.416 5.566 14.381 1.00 96.19 157 GLY A C 1
ATOM 1159 O O . GLY A 1 157 ? -13.333 5.407 15.184 1.00 96.19 157 GLY A O 1
ATOM 1160 N N . ARG A 1 158 ? -11.285 4.852 14.422 1.00 96.44 158 ARG A N 1
ATOM 1161 C CA . ARG A 1 158 ? -10.959 3.839 15.433 1.00 96.44 158 ARG A CA 1
ATOM 1162 C C . ARG A 1 158 ? -9.493 3.916 15.853 1.00 96.44 158 ARG A C 1
ATOM 1164 O O . ARG A 1 158 ? -8.634 4.201 15.023 1.00 96.44 158 ARG A O 1
ATOM 1171 N N . ASP A 1 159 ? -9.246 3.624 17.127 1.00 97.06 159 ASP A N 1
ATOM 1172 C CA . ASP A 1 159 ? -7.920 3.629 17.768 1.00 97.06 159 ASP A CA 1
ATOM 1173 C C . ASP A 1 159 ? -7.402 2.207 18.053 1.00 97.06 159 ASP A C 1
ATOM 1175 O O . ASP A 1 159 ? -6.256 2.044 18.452 1.00 97.06 159 ASP A O 1
ATOM 1179 N N . ASP A 1 160 ? -8.236 1.185 17.861 1.00 96.88 160 ASP A N 1
ATOM 1180 C CA . ASP A 1 160 ? -7.968 -0.224 18.166 1.00 96.88 160 ASP A CA 1
ATOM 1181 C C . ASP A 1 160 ? -7.703 -1.070 16.910 1.00 96.88 160 ASP A C 1
ATOM 1183 O O . ASP A 1 160 ? -7.734 -2.295 16.967 1.00 96.88 160 ASP A O 1
ATOM 1187 N N . VAL A 1 161 ? -7.429 -0.420 15.775 1.00 97.00 161 VAL A N 1
ATOM 1188 C CA . VAL A 1 161 ? -7.048 -1.046 14.501 1.00 97.00 161 VAL A CA 1
ATOM 1189 C C . VAL A 1 161 ? -5.779 -0.384 13.976 1.00 97.00 161 VAL A C 1
ATOM 1191 O O . VAL A 1 161 ? -5.637 0.840 14.022 1.00 97.00 161 VAL A O 1
ATOM 1194 N N . GLY A 1 162 ? -4.867 -1.194 13.447 1.00 98.00 162 GLY A N 1
ATOM 1195 C CA . GLY A 1 162 ? -3.639 -0.748 12.810 1.00 98.00 162 GLY A CA 1
ATOM 1196 C C . GLY A 1 162 ? -3.383 -1.459 11.485 1.00 98.00 162 GLY A C 1
ATOM 1197 O O . GLY A 1 162 ? -3.777 -2.611 11.287 1.00 98.00 162 GLY A O 1
ATOM 1198 N N . LEU A 1 163 ? -2.697 -0.761 10.582 1.00 98.50 163 LEU A N 1
ATOM 1199 C CA . LEU A 1 163 ? -2.167 -1.322 9.342 1.00 98.50 163 LEU A CA 1
ATOM 1200 C C . LEU A 1 163 ? -0.645 -1.304 9.429 1.00 98.50 163 LEU A C 1
ATOM 1202 O O . LEU A 1 163 ? -0.026 -0.243 9.366 1.00 98.50 163 LEU A O 1
ATOM 1206 N N . ASP A 1 164 ? -0.045 -2.476 9.588 1.00 98.69 164 ASP A N 1
ATOM 1207 C CA . ASP A 1 164 ? 1.401 -2.610 9.496 1.00 98.69 164 ASP A CA 1
ATOM 1208 C C . ASP A 1 164 ? 1.826 -2.539 8.025 1.00 98.69 164 ASP A C 1
ATOM 1210 O O . ASP A 1 164 ? 1.229 -3.182 7.157 1.00 98.69 164 ASP A O 1
ATOM 1214 N N . VAL A 1 165 ? 2.875 -1.767 7.768 1.00 98.56 165 VAL A N 1
ATOM 1215 C CA . VAL A 1 165 ? 3.476 -1.513 6.462 1.00 98.56 165 VAL A CA 1
ATOM 1216 C C . VAL A 1 165 ? 4.924 -1.974 6.531 1.00 98.56 165 VAL A C 1
ATOM 1218 O O . VAL A 1 165 ? 5.766 -1.341 7.170 1.00 98.56 165 VAL A O 1
ATOM 1221 N N . LEU A 1 166 ? 5.214 -3.102 5.891 1.00 98.44 166 LEU A N 1
ATOM 1222 C CA . LEU A 1 166 ? 6.576 -3.559 5.657 1.00 98.44 166 LEU A CA 1
ATOM 1223 C C . LEU A 1 166 ? 7.026 -2.984 4.315 1.00 98.44 166 LEU A C 1
ATOM 1225 O O . LEU A 1 166 ? 6.525 -3.404 3.270 1.00 98.44 166 LEU A O 1
ATOM 1229 N N . PHE A 1 167 ? 7.936 -2.011 4.366 1.00 98.00 167 PHE A N 1
ATOM 1230 C CA . PHE A 1 167 ? 8.494 -1.364 3.185 1.00 98.00 167 PHE A CA 1
ATOM 1231 C C . PHE A 1 167 ? 9.994 -1.623 3.102 1.00 98.00 167 PHE A C 1
ATOM 1233 O O . PHE A 1 167 ? 10.774 -1.176 3.950 1.00 98.00 167 PHE A O 1
ATOM 1240 N N . GLU A 1 168 ? 10.391 -2.383 2.091 1.00 97.69 168 GLU A N 1
ATOM 1241 C CA . GLU A 1 168 ? 11.764 -2.824 1.899 1.00 97.69 168 GLU A CA 1
ATOM 1242 C C . GLU A 1 168 ? 12.272 -2.502 0.490 1.00 97.69 168 GLU A C 1
ATOM 1244 O O . GLU A 1 168 ? 11.505 -2.117 -0.387 1.00 97.69 168 GLU A O 1
ATOM 1249 N N . PHE A 1 169 ? 13.575 -2.649 0.266 1.00 96.06 169 PHE A N 1
ATOM 1250 C CA . PHE A 1 169 ? 14.187 -2.504 -1.051 1.00 96.06 169 PHE A CA 1
ATOM 1251 C C . PHE A 1 169 ? 15.158 -3.645 -1.358 1.00 96.06 169 PHE A C 1
ATOM 1253 O O . PHE A 1 169 ? 15.788 -4.217 -0.458 1.00 96.06 169 PHE A O 1
ATOM 1260 N N . VAL A 1 170 ? 15.318 -3.920 -2.651 1.00 94.44 170 VAL A N 1
ATOM 1261 C CA . VAL A 1 170 ? 16.374 -4.767 -3.222 1.00 94.44 170 VAL A CA 1
ATOM 1262 C C . VAL A 1 170 ? 17.144 -3.947 -4.247 1.00 94.44 170 VAL A C 1
ATOM 1264 O O . VAL A 1 170 ? 16.536 -3.233 -5.034 1.00 94.44 170 VAL A O 1
ATOM 1267 N N . GLY A 1 171 ? 18.473 -4.064 -4.259 1.00 91.81 171 GLY A N 1
ATOM 1268 C CA . GLY A 1 171 ? 19.318 -3.243 -5.127 1.00 91.81 171 GLY A CA 1
ATOM 1269 C C . GLY A 1 171 ? 19.525 -1.849 -4.538 1.00 91.81 171 GLY A C 1
ATOM 1270 O O . GLY A 1 171 ? 19.952 -1.733 -3.384 1.00 91.81 171 GLY A O 1
ATOM 1271 N N . ASP A 1 172 ? 19.254 -0.807 -5.322 1.00 86.38 172 ASP A N 1
ATOM 1272 C CA . ASP A 1 172 ? 19.405 0.580 -4.882 1.00 86.38 172 ASP A CA 1
ATOM 1273 C C . ASP A 1 172 ? 18.217 1.056 -4.022 1.00 86.38 172 ASP A C 1
ATOM 1275 O O . ASP A 1 172 ? 17.124 1.334 -4.505 1.00 86.38 172 ASP A O 1
ATOM 1279 N N . GLY A 1 173 ? 18.442 1.207 -2.714 1.00 86.25 173 GLY A N 1
ATOM 1280 C CA . GLY A 1 173 ? 17.430 1.731 -1.789 1.00 86.25 173 GLY A CA 1
ATOM 1281 C C . GLY A 1 173 ? 17.122 3.221 -1.954 1.00 86.25 173 GLY A C 1
ATOM 1282 O O . GLY A 1 173 ? 16.135 3.703 -1.402 1.00 86.25 173 GLY A O 1
ATOM 1283 N N . GLY A 1 174 ? 17.927 3.959 -2.722 1.00 87.88 174 GLY A N 1
ATOM 1284 C CA . GLY A 1 174 ? 17.712 5.374 -3.015 1.00 87.88 174 GLY A CA 1
ATOM 1285 C C . GLY A 1 174 ? 16.494 5.654 -3.898 1.00 87.88 174 GLY A C 1
ATOM 1286 O O . GLY A 1 174 ? 16.269 6.817 -4.219 1.00 87.88 174 GLY A O 1
ATOM 1287 N N . GLN A 1 175 ? 15.749 4.622 -4.297 1.00 88.56 175 GLN A N 1
ATOM 1288 C CA . GLN A 1 175 ? 14.491 4.682 -5.049 1.00 88.56 175 GLN A CA 1
ATOM 1289 C C . GLN A 1 175 ? 13.254 4.430 -4.171 1.00 88.56 175 GLN A C 1
ATOM 1291 O O . GLN A 1 175 ? 12.121 4.629 -4.604 1.00 88.56 175 GLN A O 1
ATOM 1296 N N . CYS A 1 176 ? 13.469 4.018 -2.919 1.00 92.94 176 CYS A N 1
ATOM 1297 C CA . CYS A 1 176 ? 12.431 3.579 -1.993 1.00 92.94 176 CYS A CA 1
ATOM 1298 C C . CYS A 1 176 ? 12.551 4.370 -0.677 1.00 92.94 176 CYS A C 1
ATOM 1300 O O . CYS A 1 176 ? 13.047 3.871 0.336 1.00 92.94 176 CYS A O 1
ATOM 1302 N N . GLU A 1 177 ? 12.151 5.642 -0.674 1.00 91.69 177 GLU A N 1
ATOM 1303 C CA . GLU A 1 177 ? 12.316 6.527 0.484 1.00 91.69 177 GLU A CA 1
ATOM 1304 C C . GLU A 1 177 ? 11.461 6.055 1.667 1.00 91.69 177 GLU A C 1
ATOM 1306 O O . GLU A 1 177 ? 10.243 5.909 1.578 1.00 91.69 177 GLU A O 1
ATOM 1311 N N . GLY A 1 178 ? 12.123 5.829 2.802 1.00 91.12 178 GLY A N 1
ATOM 1312 C CA . GLY A 1 178 ? 11.514 5.246 3.996 1.00 91.12 178 GLY A CA 1
ATOM 1313 C C . GLY A 1 178 ? 11.666 3.725 4.078 1.00 91.12 178 GLY A C 1
ATOM 1314 O O . GLY A 1 178 ? 11.488 3.169 5.164 1.00 91.12 178 GLY A O 1
ATOM 1315 N N . ALA A 1 179 ? 12.087 3.054 3.000 1.00 95.88 179 ALA A N 1
ATOM 1316 C CA . ALA A 1 179 ? 12.299 1.613 3.005 1.00 95.88 179 ALA A CA 1
ATOM 1317 C C . ALA A 1 179 ? 13.478 1.194 3.894 1.00 95.88 179 ALA A C 1
ATOM 1319 O O . ALA A 1 179 ? 14.350 1.979 4.294 1.00 95.88 179 ALA A O 1
ATOM 1320 N N . ARG A 1 180 ? 13.512 -0.096 4.214 1.00 96.38 180 ARG A N 1
ATOM 1321 C CA . ARG A 1 180 ? 14.656 -0.776 4.830 1.00 96.38 180 ARG A CA 1
ATOM 1322 C C . ARG A 1 180 ? 15.224 -1.810 3.867 1.00 96.38 180 ARG A C 1
ATOM 1324 O O . ARG A 1 180 ? 14.576 -2.206 2.910 1.00 96.38 180 ARG A O 1
ATOM 1331 N N . GLN A 1 181 ? 16.447 -2.265 4.106 1.00 96.19 181 GLN A N 1
ATOM 1332 C CA . GLN A 1 181 ? 16.996 -3.354 3.301 1.00 96.19 181 GLN A CA 1
ATOM 1333 C C . GLN A 1 181 ? 16.105 -4.603 3.433 1.00 96.19 181 GLN A C 1
ATOM 1335 O O . GLN A 1 181 ? 15.615 -4.888 4.530 1.00 96.19 181 GLN A O 1
ATOM 1340 N N . GLN A 1 182 ? 15.905 -5.336 2.333 1.00 96.56 182 GLN A N 1
ATOM 1341 C CA . GLN A 1 182 ? 15.131 -6.579 2.341 1.00 96.56 182 GLN A CA 1
ATOM 1342 C C . GLN A 1 182 ? 15.609 -7.553 3.427 1.00 96.56 182 GLN A C 1
ATOM 1344 O O . GLN A 1 182 ? 16.810 -7.758 3.625 1.00 96.56 182 GLN A O 1
ATOM 1349 N N . GLY A 1 183 ? 14.647 -8.185 4.102 1.00 94.31 183 GLY A N 1
ATOM 1350 C CA . GLY A 1 183 ? 14.897 -9.205 5.118 1.00 94.31 183 GLY A CA 1
ATOM 1351 C C . GLY A 1 183 ? 15.110 -8.639 6.521 1.00 94.31 183 GLY A C 1
ATOM 1352 O O . GLY A 1 183 ? 15.398 -9.397 7.450 1.00 94.31 183 GLY A O 1
ATOM 1353 N N . THR A 1 184 ? 14.938 -7.328 6.712 1.00 94.12 184 THR A N 1
ATOM 1354 C CA . THR A 1 184 ? 14.959 -6.736 8.057 1.00 94.12 184 THR A CA 1
ATOM 1355 C C . THR A 1 184 ? 13.679 -7.028 8.830 1.00 94.12 184 THR A C 1
ATOM 1357 O O . THR A 1 184 ? 13.717 -7.019 10.062 1.00 94.12 184 THR A O 1
ATOM 1360 N N . ASN A 1 185 ? 12.567 -7.301 8.130 1.00 93.38 185 ASN A N 1
ATOM 1361 C CA . ASN A 1 185 ? 11.248 -7.568 8.717 1.00 93.38 185 ASN A CA 1
ATOM 1362 C C . ASN A 1 185 ? 10.769 -6.453 9.669 1.00 93.38 185 ASN A C 1
ATOM 1364 O O . ASN A 1 185 ? 10.004 -6.700 10.605 1.00 93.38 185 ASN A O 1
ATOM 1368 N N . LYS A 1 186 ? 11.245 -5.219 9.462 1.00 96.69 186 LYS A N 1
ATOM 1369 C CA . LYS A 1 186 ? 10.835 -4.046 10.238 1.00 96.69 186 LYS A CA 1
ATOM 1370 C C . LYS A 1 186 ? 9.692 -3.348 9.519 1.00 96.69 186 LYS A C 1
ATOM 1372 O O . LYS A 1 186 ? 9.845 -2.964 8.367 1.00 96.69 186 LYS A O 1
ATOM 1377 N N . PHE A 1 187 ? 8.583 -3.152 10.217 1.00 97.69 187 PHE A N 1
ATOM 1378 C CA . PHE A 1 187 ? 7.406 -2.468 9.695 1.00 97.69 187 PHE A CA 1
ATOM 1379 C C . PHE A 1 187 ? 7.098 -1.208 10.503 1.00 97.69 187 PHE A C 1
ATOM 1381 O O . PHE A 1 187 ? 7.467 -1.104 11.676 1.00 97.69 187 PHE A O 1
ATOM 1388 N N . GLU A 1 188 ? 6.389 -0.276 9.877 1.00 98.19 188 GLU A N 1
ATOM 1389 C CA . GLU A 1 188 ? 5.742 0.849 10.552 1.00 98.19 188 GLU A CA 1
ATOM 1390 C C . GLU A 1 188 ? 4.241 0.585 10.654 1.00 98.19 188 GLU A C 1
ATOM 1392 O O . GLU A 1 188 ? 3.672 -0.091 9.803 1.00 98.19 188 GLU A O 1
ATOM 1397 N N . THR A 1 189 ? 3.581 1.087 11.696 1.00 98.44 189 THR A N 1
ATOM 1398 C CA . THR A 1 189 ? 2.141 0.866 11.883 1.00 98.44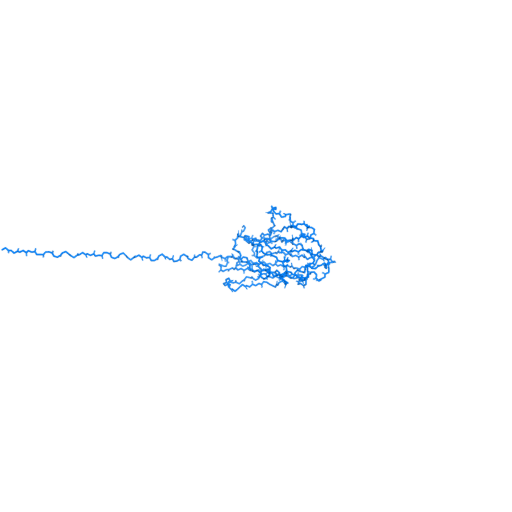 189 THR A CA 1
ATOM 1399 C C . THR A 1 189 ? 1.382 2.168 11.679 1.00 98.44 189 THR A C 1
ATOM 1401 O O . THR A 1 189 ? 1.559 3.130 12.430 1.00 98.44 189 THR A O 1
ATOM 1404 N N . VAL A 1 190 ? 0.481 2.178 10.702 1.00 98.56 190 VAL A N 1
ATOM 1405 C CA . VAL A 1 190 ? -0.548 3.208 10.571 1.00 98.56 190 VAL A CA 1
ATOM 1406 C C . VAL A 1 190 ? -1.578 2.992 11.677 1.00 98.56 190 VAL A C 1
ATOM 1408 O O . VAL A 1 190 ? -2.102 1.891 11.835 1.00 98.56 190 VAL A O 1
ATOM 1411 N N . THR A 1 191 ? -1.881 4.041 12.430 1.00 98.50 191 THR A N 1
ATOM 1412 C CA . THR A 1 191 ? -2.929 4.081 13.463 1.00 98.50 191 THR A CA 1
ATOM 1413 C C . THR A 1 191 ? -3.697 5.396 13.335 1.00 98.50 191 THR A C 1
ATOM 1415 O O . THR A 1 191 ? -3.345 6.248 12.521 1.00 98.50 191 THR A O 1
ATOM 1418 N N . SER A 1 192 ? -4.703 5.630 14.174 1.00 97.56 192 SER A N 1
ATOM 1419 C CA . SER A 1 192 ? -5.364 6.942 14.248 1.00 97.56 192 SER A CA 1
ATOM 1420 C C . SER A 1 192 ? -4.458 8.102 14.667 1.00 97.56 192 SER A C 1
ATOM 1422 O O . SER A 1 192 ? -4.819 9.265 14.494 1.00 97.56 192 SER A O 1
ATOM 1424 N N . ARG A 1 193 ? -3.282 7.800 15.230 1.00 97.50 193 ARG A N 1
ATOM 1425 C CA . ARG A 1 193 ? -2.314 8.784 15.737 1.00 97.50 193 ARG A CA 1
ATOM 1426 C C . ARG A 1 193 ? -1.031 8.833 14.918 1.00 97.50 193 ARG A C 1
ATOM 1428 O O . ARG A 1 193 ? -0.185 9.680 15.189 1.00 97.50 193 ARG A O 1
ATOM 1435 N N . ASN A 1 194 ? -0.873 7.920 13.964 1.00 97.94 194 ASN A N 1
ATOM 1436 C CA . ASN A 1 194 ? 0.337 7.781 13.170 1.00 97.94 194 ASN A CA 1
ATOM 1437 C C . ASN A 1 194 ? -0.023 7.452 11.723 1.00 97.94 194 ASN A C 1
ATOM 1439 O O . ASN A 1 194 ? -0.646 6.423 11.469 1.00 97.94 194 ASN A O 1
ATOM 1443 N N . SER A 1 195 ? 0.398 8.294 10.787 1.00 97.69 195 SER A N 1
ATOM 1444 C CA . SER A 1 195 ? 0.365 7.982 9.359 1.00 97.69 195 SER A CA 1
ATOM 1445 C C . SER A 1 195 ? 1.721 7.442 8.909 1.00 97.69 195 SER A C 1
ATOM 1447 O O . SER A 1 195 ? 2.744 7.763 9.510 1.00 97.69 195 SER A O 1
ATOM 1449 N N . VAL A 1 196 ? 1.735 6.639 7.847 1.00 98.00 196 VAL A N 1
ATOM 1450 C CA . VAL A 1 196 ? 2.975 6.124 7.241 1.00 98.00 196 VAL A CA 1
ATOM 1451 C C . VAL A 1 196 ? 3.089 6.675 5.831 1.00 98.00 196 VAL A C 1
ATOM 1453 O O . VAL A 1 196 ? 2.145 6.568 5.051 1.00 98.00 196 VAL A O 1
ATOM 1456 N N . THR A 1 197 ? 4.244 7.256 5.510 1.00 96.50 197 THR A N 1
ATOM 1457 C CA . THR A 1 197 ? 4.565 7.758 4.171 1.00 96.50 197 THR A CA 1
ATOM 1458 C C . THR A 1 197 ? 5.606 6.861 3.517 1.00 96.50 197 THR A C 1
ATOM 1460 O O . THR A 1 197 ? 6.598 6.492 4.137 1.00 96.50 197 THR A O 1
ATOM 1463 N N . ILE A 1 198 ? 5.358 6.523 2.258 1.00 94.88 198 ILE A N 1
ATOM 1464 C CA . ILE A 1 198 ? 6.196 5.678 1.411 1.00 94.88 198 ILE A CA 1
ATOM 1465 C C . ILE A 1 198 ? 6.582 6.525 0.204 1.00 94.88 198 ILE A C 1
ATOM 1467 O O . ILE A 1 198 ? 5.688 7.032 -0.477 1.00 94.88 198 ILE A O 1
ATOM 1471 N N . GLY A 1 199 ? 7.876 6.689 -0.060 1.00 92.94 199 GLY A N 1
ATOM 1472 C CA . GLY A 1 199 ? 8.354 7.367 -1.262 1.00 92.94 199 GLY A CA 1
ATOM 1473 C C . GLY A 1 199 ? 8.849 6.376 -2.312 1.00 92.94 199 GLY A C 1
ATOM 1474 O O . GLY A 1 199 ? 9.554 5.419 -1.993 1.00 92.94 199 GLY A O 1
ATOM 1475 N N . LEU A 1 200 ? 8.476 6.617 -3.564 1.00 90.31 200 LEU A N 1
ATOM 1476 C CA . LEU A 1 200 ? 8.862 5.840 -4.737 1.00 90.31 200 LEU A CA 1
ATOM 1477 C C . LEU A 1 200 ? 9.480 6.777 -5.775 1.00 90.31 200 LEU A C 1
ATOM 1479 O O . LEU A 1 200 ? 8.895 7.816 -6.083 1.00 90.31 200 LEU A O 1
ATOM 1483 N N . ASN A 1 201 ? 10.631 6.396 -6.315 1.00 87.69 201 ASN A N 1
ATOM 1484 C CA . ASN A 1 201 ? 11.305 7.097 -7.400 1.00 87.69 201 ASN A CA 1
ATOM 1485 C C . ASN A 1 201 ? 11.815 6.086 -8.431 1.00 87.69 201 ASN A C 1
ATOM 1487 O O . ASN A 1 201 ? 12.699 5.286 -8.137 1.00 87.69 201 ASN A O 1
ATOM 1491 N N . SER A 1 202 ? 11.239 6.135 -9.626 1.00 77.75 202 SER A N 1
ATOM 1492 C CA . SER A 1 202 ? 11.768 5.520 -10.841 1.00 77.75 202 SER A CA 1
ATOM 1493 C C . SER A 1 202 ? 12.699 6.500 -11.563 1.00 77.75 202 SER A C 1
ATOM 1495 O O . SER A 1 202 ? 12.264 7.545 -12.038 1.00 77.75 202 SER A O 1
ATOM 1497 N N . ASP A 1 203 ? 13.984 6.174 -11.624 1.00 73.31 203 ASP A N 1
ATOM 1498 C CA . ASP A 1 203 ? 15.026 7.001 -12.252 1.00 73.31 203 ASP A CA 1
ATOM 1499 C C . ASP A 1 203 ? 16.147 6.136 -12.862 1.00 73.31 203 ASP A C 1
ATOM 1501 O O . ASP A 1 203 ? 17.331 6.368 -12.624 1.00 73.31 203 ASP A O 1
ATOM 1505 N N . ASP A 1 204 ? 15.755 5.073 -13.579 1.00 75.56 204 ASP A N 1
ATOM 1506 C CA . ASP A 1 204 ? 16.640 4.145 -14.319 1.00 75.56 204 ASP A CA 1
ATOM 1507 C C . ASP A 1 204 ? 17.714 3.429 -13.474 1.00 75.56 204 ASP A C 1
ATOM 1509 O O . ASP A 1 204 ? 18.737 2.944 -13.964 1.00 75.56 204 ASP A O 1
ATOM 1513 N N . ARG A 1 205 ? 17.514 3.327 -12.156 1.00 82.81 205 ARG A N 1
ATOM 1514 C CA . ARG A 1 205 ? 18.411 2.537 -11.296 1.00 82.81 205 ARG A CA 1
ATOM 1515 C C . ARG A 1 205 ? 17.839 1.146 -11.076 1.00 82.81 205 ARG A C 1
ATOM 1517 O O . ARG A 1 205 ? 16.652 0.957 -10.834 1.00 82.81 205 ARG A O 1
ATOM 1524 N N . ALA A 1 206 ? 18.720 0.152 -11.165 1.00 85.88 206 ALA A N 1
ATOM 1525 C CA . ALA A 1 206 ? 18.349 -1.238 -10.970 1.00 85.88 206 ALA A CA 1
ATOM 1526 C C . ALA A 1 206 ? 17.954 -1.496 -9.509 1.00 85.88 206 ALA A C 1
ATOM 1528 O O . ALA A 1 206 ? 18.749 -1.310 -8.580 1.00 85.88 206 ALA A O 1
ATOM 1529 N N . GLY A 1 207 ? 16.748 -2.014 -9.315 1.00 89.81 207 GLY A N 1
ATOM 1530 C CA . GLY A 1 207 ? 16.233 -2.320 -7.994 1.00 89.81 207 GLY A CA 1
ATOM 1531 C C . GLY A 1 207 ? 14.740 -2.585 -8.011 1.00 89.81 207 GLY A C 1
ATOM 1532 O O . GLY A 1 207 ? 14.107 -2.643 -9.064 1.00 89.81 207 GLY A O 1
ATOM 1533 N N . ALA A 1 208 ? 14.201 -2.794 -6.815 1.00 92.12 208 ALA A N 1
ATOM 1534 C CA . ALA A 1 208 ? 12.768 -2.856 -6.606 1.00 92.12 208 ALA A CA 1
ATOM 1535 C C . ALA A 1 208 ? 12.406 -2.377 -5.205 1.00 92.12 208 ALA A C 1
ATOM 1537 O O . ALA A 1 208 ? 13.078 -2.712 -4.219 1.00 92.12 208 ALA A O 1
ATOM 1538 N N . CYS A 1 209 ? 11.283 -1.677 -5.120 1.00 94.75 209 CYS A N 1
ATOM 1539 C CA . CYS A 1 209 ? 10.626 -1.370 -3.865 1.00 94.75 209 CYS A CA 1
ATOM 1540 C C . CYS A 1 209 ? 9.638 -2.489 -3.522 1.00 94.75 209 CYS A C 1
ATOM 1542 O O . CYS A 1 209 ? 8.794 -2.872 -4.334 1.00 94.75 209 CYS A O 1
ATOM 1544 N N . LEU A 1 210 ? 9.755 -3.030 -2.312 1.00 96.75 210 LEU A N 1
ATOM 1545 C CA . LEU A 1 210 ? 8.984 -4.165 -1.826 1.00 96.75 210 LEU A CA 1
ATOM 1546 C C . LEU A 1 210 ? 7.970 -3.717 -0.775 1.00 96.75 210 LEU A C 1
ATOM 1548 O O . LEU A 1 210 ? 8.338 -3.123 0.236 1.00 96.75 210 LEU A O 1
ATOM 1552 N N . LEU A 1 211 ? 6.697 -4.048 -0.977 1.00 97.31 211 LEU A N 1
ATOM 1553 C CA . LEU A 1 211 ? 5.598 -3.660 -0.094 1.00 97.31 211 LEU A CA 1
ATOM 1554 C C . LEU A 1 211 ? 4.845 -4.891 0.396 1.00 97.31 211 LEU A C 1
ATOM 1556 O O . LEU A 1 211 ? 4.457 -5.752 -0.389 1.00 97.31 211 LEU A O 1
ATOM 1560 N N . SER A 1 212 ? 4.605 -4.980 1.700 1.00 98.00 212 SER A N 1
ATOM 1561 C CA . SER A 1 212 ? 3.658 -5.936 2.283 1.00 98.00 212 SER A CA 1
ATOM 1562 C C . SER A 1 212 ? 2.848 -5.247 3.373 1.00 98.00 212 SER A C 1
ATOM 1564 O O . SER A 1 212 ? 3.361 -4.392 4.094 1.00 98.00 212 SER A O 1
ATOM 1566 N N . PHE A 1 213 ? 1.583 -5.630 3.508 1.00 98.38 213 PHE A N 1
ATOM 1567 C CA 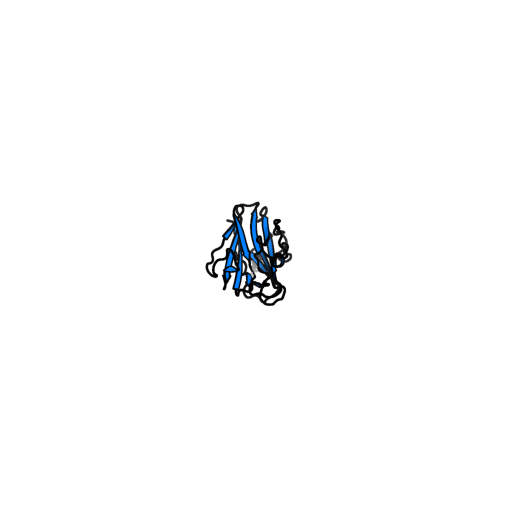. PHE A 1 213 ? 0.652 -5.003 4.438 1.00 98.38 213 PHE A CA 1
ATOM 1568 C C . PHE A 1 213 ? 0.019 -6.040 5.358 1.00 98.38 213 PHE A C 1
ATOM 1570 O O . PHE A 1 213 ? -0.218 -7.173 4.942 1.00 98.38 213 PHE A O 1
ATOM 1577 N N . ARG A 1 214 ? -0.292 -5.657 6.595 1.00 98.12 214 ARG A N 1
ATOM 1578 C CA . ARG A 1 214 ? -1.061 -6.495 7.523 1.00 98.12 214 ARG A CA 1
ATOM 1579 C C . ARG A 1 214 ? -2.034 -5.644 8.320 1.00 98.12 214 ARG A C 1
ATOM 1581 O O . ARG A 1 214 ? -1.622 -4.777 9.086 1.00 98.12 214 ARG A O 1
ATOM 1588 N N . LEU A 1 215 ? -3.320 -5.933 8.170 1.00 97.25 215 LEU A N 1
ATOM 1589 C CA . LEU A 1 215 ? -4.371 -5.352 9.001 1.00 97.25 215 LEU A CA 1
ATOM 1590 C C . LEU A 1 215 ? -4.488 -6.136 10.313 1.00 97.25 215 LEU A C 1
ATOM 1592 O O . LEU A 1 215 ? -4.418 -7.367 10.284 1.00 97.25 215 LEU A O 1
ATOM 1596 N N . ARG A 1 216 ? -4.668 -5.451 11.444 1.00 96.50 216 ARG A N 1
ATOM 1597 C CA . ARG A 1 216 ? -4.899 -6.084 12.751 1.00 96.50 216 ARG A CA 1
ATOM 1598 C C . ARG A 1 216 ? -5.602 -5.161 13.740 1.00 96.50 216 ARG A C 1
ATOM 1600 O O . ARG A 1 216 ? -5.434 -3.945 13.672 1.00 96.50 216 ARG A O 1
ATOM 1607 N N . HIS A 1 217 ? -6.260 -5.746 14.731 1.00 95.25 217 HIS A N 1
ATOM 1608 C CA . HIS A 1 217 ? -6.576 -5.062 15.978 1.00 95.25 217 HIS A CA 1
ATOM 1609 C C . HIS A 1 217 ? -5.305 -4.892 16.835 1.00 95.25 217 HIS A C 1
ATOM 1611 O O . HIS A 1 217 ? -4.387 -5.721 16.767 1.00 95.25 217 HIS A O 1
ATOM 1617 N N . ILE A 1 218 ? -5.219 -3.794 17.594 1.00 91.75 218 ILE A N 1
ATOM 1618 C CA . ILE A 1 218 ? -4.033 -3.428 18.398 1.00 91.75 218 ILE A CA 1
ATOM 1619 C C . ILE A 1 218 ? -4.302 -3.392 19.898 1.00 91.75 218 ILE A C 1
ATOM 1621 O O . ILE A 1 218 ? -5.453 -3.115 20.295 1.00 91.75 218 ILE A O 1
#

Nearest PDB structures (foldseek):
  6vwi-assembly1_B  TM=3.509E-01  e=3.129E+00  Homo sapiens
  7uwk-assembly1_D  TM=2.671E-01  e=3.880E+00  Homo sapiens

Secondary structure (DSSP, 8-state):
--PPP------------PPPP-------SEEEEEEEEETTSSSSEEETTPPSSEEEEEEETT-PPPPEEEE-S--SSEEEEEEEEEETTSTTTT-EEEEEEEEPTTS-TTSSTT-EEEEEEPPEE---TTS---PPPEEEE-SS----EEEEEEEES-SSEEEEEEEEEEE-GGGEET-EETT---EEEEBTTB-EEEEE--SS-SEEEEEEEEEEE-

pLDDT: mean 84.55, std 15.11, range [40.38, 98.69]

Organism: NCBI:txid1912961

Solvent-accessible surface area (backbone atoms only — not comparable to full-atom values): 11700 Å² total; per-residue (Å²): 141,84,86,84,84,83,86,83,83,83,83,79,83,82,81,81,79,78,78,75,77,81,77,70,74,83,68,69,43,37,30,48,30,40,34,43,27,18,75,73,49,78,58,49,26,32,53,59,93,50,79,51,23,82,48,75,49,75,25,39,59,75,33,64,42,70,42,34,36,41,40,15,56,43,43,82,59,37,33,37,42,28,44,23,36,38,28,69,68,48,81,58,68,65,53,42,48,32,36,29,32,35,58,42,94,88,31,49,66,72,32,26,72,52,49,33,88,62,75,42,63,46,39,64,50,74,46,61,86,93,57,76,50,63,27,80,60,41,41,39,36,16,33,59,50,51,43,36,32,36,42,37,37,38,37,34,81,40,82,51,43,33,39,36,38,36,41,23,21,42,77,52,50,92,32,22,48,81,42,40,64,64,87,67,86,61,61,51,62,20,23,53,90,33,67,44,66,42,32,42,30,19,58,55,45,66,33,29,36,33,41,30,43,27,42,35,76,104

Foldseek 3Di:
DDDDDDDDDDDDDDDDDDDDPPPDDPDQQKKKKKWKADPVQPPQWDFAPDRHGIDIDIDGAPDKGGKIKHWQAADFFWMWIKIFMEHLNCPCPQKWKWKAKAWDPPADCVQWVPHDRDIWTHDYDNDDPVDIDITGIGTGGSHQSWTKMKMKIAMDRDQFKKKWKQKEKDFDCVQKPPHHHPPPPDTDIHGNVDMDMIMGTRRNGGMIIIIMMHMYTD

Sequence (218 aa):
MTALVVCGASAGVMLVAAAAPAGGEPRATAALGIRLVDEEVNGQCRVGDAAPGDVTHWTAENQWTRTLAIDTDDRPEGCLLYFGLNNLDGSLTGMKLTYTFQYTTGAGGYQCPTASPDPQTVPYLPLAWDYPSWASPIRINTHDDGGWCTLNLAISGRDDVGLDVLFEFVGDGGQCEGARQQGTNKFETVTSRNSVTIGLNSDDRAGACLLSFRLRHI

Radius of gyration: 26.21 Å; Cα contacts (8 Å, |Δi|>4): 580; chains: 1; bounding box: 69×103×47 Å